Protein AF-A0A644Y0N4-F1 (afdb_monomer_lite)

Radius of gyration: 26.31 Å; chains: 1; bounding box: 49×54×79 Å

Foldseek 3Di:
DLVVLVVLVVLLVVLLVVVVVLQVQLQVLQQLADQPPNKTKGKDKDFDDDPLQVLSVVLSCVLNVDDPPPDDPVVVVVSVVVSCVSCVLVVDPDPVSVVSCCCHRVSVVGIDMWMWMDDVVDDIDIDPDLPDDDDQPSVLVCLLSVLSSVQCVQVVNDNDGRPAAEDEAEQQCVPYDLVSSQSSLSSSVSSNHDYHYHHDPVCVVSCLVRDQKDWDWDADPVDPPDIDIDIDGRD

Sequence (235 aa):
MQRSLRTLLVQIEEDRRSIRDGLLPVNRALSGVEFRDGSRLQIEDRPIATADLDDFRATITRYTAVGTDGIDEELTERMFVAMRRDLARLDEQSTTAEAWRRRVFDAREHVEFRAVEHRPGGEPIVHDGVSGKSGGEGQELIAFILGAALRYQLGDGTDQAPRFAPIVLDEGFVKADSEYTGRALHALQSLGFQLVIGAPRDKAAAFEDYVGSIVYVNRNPDRDGEVRLYEFAID

Structure (mmCIF, N/CA/C/O backbone):
data_AF-A0A644Y0N4-F1
#
_entry.id   AF-A0A644Y0N4-F1
#
loop_
_atom_site.group_PDB
_atom_site.id
_atom_site.type_symbol
_atom_site.label_atom_id
_atom_site.label_alt_id
_atom_site.label_comp_id
_atom_site.label_asym_id
_atom_site.label_entity_id
_atom_site.label_seq_id
_atom_site.pdbx_PDB_ins_code
_atom_site.Cartn_x
_atom_site.Cartn_y
_atom_site.Cartn_z
_atom_site.occupancy
_atom_site.B_iso_or_equiv
_atom_site.auth_seq_id
_atom_site.auth_comp_id
_atom_site.auth_asym_id
_atom_site.auth_atom_id
_atom_site.pdbx_PDB_model_num
ATOM 1 N N . MET A 1 1 ? 9.266 -5.156 -35.155 1.00 56.72 1 MET A N 1
ATOM 2 C CA . MET A 1 1 ? 10.313 -5.491 -34.166 1.00 56.72 1 MET A CA 1
ATOM 3 C C . MET A 1 1 ? 10.767 -4.278 -33.351 1.00 56.72 1 MET A C 1
ATOM 5 O O . MET A 1 1 ? 10.492 -4.268 -32.162 1.00 56.72 1 MET A O 1
ATOM 9 N N . GLN A 1 2 ? 11.335 -3.216 -33.945 1.00 64.31 2 GLN A N 1
ATOM 10 C CA . GLN A 1 2 ? 11.672 -1.978 -33.203 1.00 64.31 2 GLN A CA 1
ATOM 11 C C . GLN A 1 2 ? 10.466 -1.357 -32.474 1.00 64.31 2 GLN A C 1
ATOM 13 O O . GLN A 1 2 ? 10.587 -0.901 -31.341 1.00 64.31 2 GLN A O 1
ATOM 18 N N . ARG A 1 3 ? 9.278 -1.414 -33.094 1.00 68.75 3 ARG A N 1
ATOM 19 C CA . ARG A 1 3 ? 8.011 -1.013 -32.463 1.00 68.75 3 ARG A CA 1
ATOM 20 C C . ARG A 1 3 ? 7.709 -1.824 -31.197 1.00 68.75 3 ARG A C 1
ATOM 22 O O . ARG A 1 3 ? 7.369 -1.228 -30.191 1.00 68.75 3 ARG A O 1
ATOM 29 N N . SER A 1 4 ? 7.902 -3.143 -31.229 1.00 79.25 4 SER A N 1
ATOM 30 C CA . SER A 1 4 ? 7.650 -4.045 -30.096 1.00 79.25 4 SER A CA 1
ATOM 31 C C . SER A 1 4 ? 8.588 -3.772 -28.915 1.00 79.25 4 SER A C 1
ATOM 33 O O . SER A 1 4 ? 8.139 -3.751 -27.777 1.00 79.25 4 SER A O 1
ATOM 35 N N . LEU A 1 5 ? 9.871 -3.499 -29.181 1.00 80.62 5 LEU A N 1
ATOM 36 C CA . LEU A 1 5 ? 10.841 -3.163 -28.132 1.00 80.62 5 LEU A CA 1
ATOM 37 C C . LEU A 1 5 ? 10.554 -1.799 -27.489 1.00 80.62 5 LEU A C 1
ATOM 39 O O . LEU A 1 5 ? 10.639 -1.663 -26.272 1.00 80.62 5 LEU A O 1
ATOM 43 N N . ARG A 1 6 ? 10.157 -0.797 -28.287 1.00 83.38 6 ARG A N 1
ATOM 44 C CA . ARG A 1 6 ? 9.696 0.492 -27.745 1.00 83.38 6 ARG A CA 1
ATOM 45 C C . ARG A 1 6 ? 8.423 0.333 -26.917 1.00 83.38 6 ARG A C 1
ATOM 47 O O . ARG A 1 6 ? 8.346 0.904 -25.839 1.00 83.38 6 ARG A O 1
ATOM 54 N N . THR A 1 7 ? 7.459 -0.460 -27.388 1.00 88.12 7 THR A N 1
ATOM 55 C CA . THR A 1 7 ? 6.239 -0.769 -26.626 1.00 88.12 7 THR A CA 1
ATOM 56 C C . THR A 1 7 ? 6.566 -1.384 -25.270 1.00 88.12 7 THR A C 1
ATOM 58 O O . THR A 1 7 ? 5.932 -1.034 -24.288 1.00 88.12 7 THR A O 1
ATOM 61 N N . LEU A 1 8 ? 7.584 -2.238 -25.190 1.00 87.00 8 LEU A N 1
ATOM 62 C CA . LEU A 1 8 ? 7.983 -2.855 -23.931 1.00 87.00 8 LEU A CA 1
ATOM 63 C C . LEU A 1 8 ? 8.572 -1.843 -22.929 1.00 87.00 8 LEU A C 1
ATOM 65 O O . LEU A 1 8 ? 8.258 -1.921 -21.746 1.00 87.00 8 LEU A O 1
ATOM 69 N N . LEU A 1 9 ? 9.352 -0.851 -23.379 1.00 87.56 9 LEU A N 1
ATOM 70 C CA . LEU A 1 9 ? 9.786 0.247 -22.498 1.00 87.56 9 LEU A CA 1
ATOM 71 C C . LEU A 1 9 ? 8.611 1.102 -22.018 1.00 87.56 9 LEU A C 1
ATOM 73 O O . LEU A 1 9 ? 8.559 1.455 -20.843 1.00 87.56 9 LEU A O 1
ATOM 77 N N . VAL A 1 10 ? 7.672 1.402 -22.920 1.00 90.75 10 VAL A N 1
ATOM 78 C CA . VAL A 1 10 ? 6.445 2.131 -22.576 1.00 90.75 10 VAL A CA 1
ATOM 79 C C . VAL A 1 10 ? 5.644 1.356 -21.531 1.00 90.75 10 VAL A C 1
ATOM 81 O O . VAL A 1 10 ? 5.248 1.949 -20.536 1.00 90.75 10 VAL A O 1
ATOM 84 N N . GLN A 1 11 ? 5.491 0.039 -21.692 1.00 92.75 11 GLN A N 1
ATOM 85 C CA . GLN A 1 11 ? 4.774 -0.799 -20.731 1.00 92.75 11 GLN A CA 1
ATOM 86 C C . GLN A 1 11 ? 5.409 -0.743 -19.336 1.00 92.75 11 GLN A C 1
ATOM 88 O O . GLN A 1 11 ? 4.699 -0.540 -18.362 1.00 92.75 11 GLN A O 1
ATOM 93 N N . ILE A 1 12 ? 6.741 -0.838 -19.226 1.00 90.19 12 ILE A N 1
ATOM 94 C CA . ILE A 1 12 ? 7.436 -0.737 -17.928 1.00 90.19 12 ILE A CA 1
ATOM 95 C C . ILE A 1 12 ? 7.159 0.622 -17.257 1.00 90.19 12 ILE A C 1
ATOM 97 O O . ILE A 1 12 ? 6.980 0.712 -16.041 1.00 90.19 12 ILE A O 1
ATOM 101 N N . GLU A 1 13 ? 7.124 1.705 -18.037 1.00 89.38 13 GLU A N 1
ATOM 102 C CA . GLU A 1 13 ? 6.799 3.036 -17.518 1.00 89.38 13 GLU A CA 1
ATOM 103 C C . GLU A 1 13 ? 5.326 3.177 -17.119 1.00 89.38 13 GLU A C 1
ATOM 105 O O . GLU A 1 13 ? 5.034 3.821 -16.106 1.00 89.38 13 GLU A O 1
ATOM 110 N N . GLU A 1 14 ? 4.415 2.585 -17.891 1.00 93.62 14 GLU A N 1
ATOM 111 C CA . GLU A 1 14 ? 2.980 2.541 -17.605 1.00 93.62 14 GLU A CA 1
ATOM 112 C C . GLU A 1 14 ? 2.680 1.721 -16.351 1.00 93.62 14 GLU A C 1
ATOM 114 O O . GLU A 1 14 ? 1.941 2.199 -15.494 1.00 93.62 14 GLU A O 1
ATOM 119 N N . ASP A 1 15 ? 3.315 0.563 -16.172 1.00 92.81 15 ASP A N 1
ATOM 120 C CA . ASP A 1 15 ? 3.167 -0.273 -14.978 1.00 92.81 15 ASP A CA 1
ATOM 121 C C . ASP A 1 15 ? 3.611 0.494 -13.724 1.00 92.81 15 ASP A C 1
ATOM 123 O O . ASP A 1 15 ? 2.909 0.527 -12.709 1.00 92.81 15 ASP A O 1
ATOM 127 N N . ARG A 1 16 ? 4.739 1.213 -13.808 1.00 90.19 16 ARG A N 1
ATOM 128 C CA . ARG A 1 16 ? 5.199 2.091 -12.721 1.00 90.19 16 ARG A CA 1
ATOM 129 C C . ARG A 1 16 ? 4.219 3.234 -12.454 1.00 90.19 16 ARG A C 1
ATOM 131 O O . ARG A 1 16 ? 3.978 3.577 -11.297 1.00 90.19 16 ARG A O 1
ATOM 138 N N . ARG A 1 17 ? 3.654 3.841 -13.502 1.00 91.69 17 ARG A N 1
ATOM 139 C CA . ARG A 1 17 ? 2.630 4.886 -13.354 1.00 91.69 17 ARG A CA 1
ATOM 140 C C . ARG A 1 17 ? 1.374 4.325 -12.689 1.00 91.69 17 ARG A C 1
ATOM 142 O O . ARG A 1 17 ? 0.865 4.960 -11.777 1.00 91.69 17 ARG A O 1
ATOM 149 N N . SER A 1 18 ? 0.938 3.125 -13.063 1.00 90.69 18 SER A N 1
ATOM 150 C CA . SER A 1 18 ? -0.229 2.470 -12.471 1.00 90.69 18 SER A CA 1
ATOM 151 C C . SER A 1 18 ? -0.068 2.254 -10.966 1.00 90.69 18 SER A C 1
ATOM 153 O O . SER A 1 18 ? -1.042 2.401 -10.229 1.00 90.69 18 SER A O 1
ATOM 155 N N . ILE A 1 19 ? 1.141 1.933 -10.492 1.00 88.94 19 ILE A N 1
ATOM 156 C CA . ILE A 1 19 ? 1.423 1.839 -9.053 1.00 88.94 19 ILE A CA 1
ATOM 157 C C . ILE A 1 19 ? 1.202 3.194 -8.370 1.00 88.94 19 ILE A C 1
ATOM 159 O O . ILE A 1 19 ? 0.522 3.265 -7.346 1.00 88.94 19 ILE A O 1
ATOM 163 N N . ARG A 1 20 ? 1.741 4.276 -8.945 1.00 89.00 20 ARG A N 1
ATOM 164 C CA . ARG A 1 20 ? 1.566 5.636 -8.414 1.00 89.00 20 ARG A CA 1
ATOM 165 C C . ARG A 1 20 ? 0.103 6.068 -8.422 1.00 89.00 20 ARG A C 1
ATOM 167 O O . ARG A 1 20 ? -0.381 6.599 -7.427 1.00 89.00 20 ARG A O 1
ATOM 174 N N . ASP A 1 21 ? -0.605 5.821 -9.516 1.00 89.00 21 ASP A N 1
ATOM 175 C CA . ASP A 1 21 ? -2.020 6.168 -9.646 1.00 89.00 21 ASP A CA 1
ATOM 176 C C . ASP A 1 21 ? -2.866 5.406 -8.613 1.00 89.00 21 ASP A C 1
ATOM 178 O O . ASP A 1 21 ? -3.802 5.966 -8.041 1.00 89.00 21 ASP A O 1
ATOM 182 N N . GLY A 1 22 ? -2.473 4.169 -8.283 1.00 84.12 22 GLY A N 1
ATOM 183 C CA . GLY A 1 22 ? -3.059 3.378 -7.200 1.00 84.12 22 GLY A CA 1
ATOM 184 C C . GLY A 1 22 ? -2.852 3.962 -5.796 1.00 84.12 22 GLY A C 1
ATOM 185 O O . GLY A 1 22 ? -3.674 3.709 -4.916 1.00 84.12 22 GLY A O 1
ATOM 186 N N . LEU A 1 23 ? -1.823 4.788 -5.566 1.00 87.19 23 LEU A N 1
ATOM 187 C CA . LEU A 1 23 ? -1.627 5.470 -4.277 1.00 87.19 23 LEU A CA 1
ATOM 188 C C . LEU A 1 23 ? -2.566 6.662 -4.077 1.00 87.19 23 LEU A C 1
ATOM 190 O O . LEU A 1 23 ? -2.868 7.009 -2.937 1.00 87.19 23 LEU A O 1
ATOM 194 N N . LEU A 1 24 ? -3.041 7.302 -5.149 1.00 87.50 24 LEU A N 1
ATOM 195 C CA . LEU A 1 24 ? -3.936 8.462 -5.056 1.00 87.50 24 LEU A CA 1
ATOM 196 C C . LEU A 1 24 ? -5.192 8.197 -4.199 1.00 87.50 24 LEU A C 1
ATOM 198 O O . LEU A 1 24 ? -5.475 8.989 -3.300 1.00 87.50 24 LEU A O 1
ATOM 202 N N . PRO A 1 25 ? -5.969 7.120 -4.418 1.00 83.12 25 PRO A N 1
ATOM 203 C CA . PRO A 1 25 ? -7.107 6.787 -3.559 1.00 83.12 25 PRO A CA 1
ATOM 204 C C . PRO A 1 25 ? -6.704 6.399 -2.130 1.00 83.12 25 PRO A C 1
ATOM 206 O O . PRO A 1 25 ? -7.401 6.772 -1.189 1.00 83.12 25 PRO A O 1
ATOM 209 N N . VAL A 1 26 ? -5.567 5.722 -1.945 1.00 85.00 26 VAL A N 1
ATOM 210 C CA . VAL A 1 26 ? -5.050 5.388 -0.605 1.00 85.00 26 VAL A CA 1
ATOM 211 C C . VAL A 1 26 ? -4.749 6.667 0.182 1.00 85.00 26 VAL A C 1
ATOM 213 O O . VAL A 1 26 ? -5.221 6.831 1.304 1.00 85.00 26 VAL A O 1
ATOM 216 N N . ASN A 1 27 ? -4.049 7.623 -0.428 1.00 89.19 27 ASN A N 1
ATOM 217 C CA . ASN A 1 27 ? -3.736 8.913 0.188 1.00 89.19 27 ASN A CA 1
ATOM 218 C C . ASN A 1 27 ? -4.976 9.774 0.430 1.00 89.19 27 ASN A C 1
ATOM 220 O O . ASN A 1 27 ? -5.053 10.460 1.448 1.00 89.19 27 ASN A O 1
ATOM 224 N N . ARG A 1 28 ? -5.978 9.713 -0.456 1.00 86.81 28 ARG A N 1
ATOM 225 C CA . ARG A 1 28 ? -7.278 10.352 -0.206 1.00 86.81 28 ARG A CA 1
ATOM 226 C C . ARG A 1 28 ? -7.942 9.787 1.044 1.00 86.81 28 ARG A C 1
ATOM 228 O O . ARG A 1 28 ? -8.364 10.566 1.894 1.00 86.81 28 ARG A O 1
ATOM 235 N N . ALA A 1 29 ? -7.974 8.463 1.194 1.00 82.88 29 ALA A N 1
ATOM 236 C CA . ALA A 1 29 ? -8.502 7.823 2.394 1.00 82.88 29 ALA A CA 1
ATOM 237 C C . ALA A 1 29 ? -7.728 8.246 3.656 1.00 82.88 29 ALA A C 1
ATOM 239 O O . ALA A 1 29 ? -8.346 8.655 4.635 1.00 82.88 29 ALA A O 1
ATOM 240 N N . LEU A 1 30 ? -6.391 8.228 3.611 1.00 86.25 30 LEU A N 1
ATOM 241 C CA . LEU A 1 30 ? -5.543 8.630 4.740 1.00 86.25 30 LEU A CA 1
ATOM 242 C C . LEU A 1 30 ? -5.711 10.108 5.124 1.00 86.25 30 LEU A C 1
ATOM 244 O O . LEU A 1 30 ? -5.676 10.435 6.305 1.00 86.25 30 LEU A O 1
ATOM 248 N N . SER A 1 31 ? -5.952 11.001 4.160 1.00 87.56 31 SER A N 1
ATOM 249 C CA . SER A 1 31 ? -6.150 12.434 4.435 1.00 87.56 31 SER A CA 1
ATOM 250 C C . SER A 1 31 ? -7.373 12.722 5.319 1.00 87.56 31 SER A C 1
ATOM 252 O O . SER A 1 31 ? -7.386 13.696 6.077 1.00 87.56 31 SER A O 1
ATOM 254 N N . GLY A 1 32 ? -8.383 11.848 5.257 1.00 83.38 32 GLY A N 1
ATOM 255 C CA . GLY A 1 32 ? -9.604 11.946 6.054 1.00 83.38 32 GLY A CA 1
ATOM 256 C C . GLY A 1 32 ? -9.455 11.441 7.489 1.00 83.38 32 GLY A C 1
ATOM 257 O O . GLY A 1 32 ? -10.336 11.698 8.304 1.00 83.38 32 GLY A O 1
ATOM 258 N N . VAL A 1 33 ? -8.355 10.755 7.813 1.00 83.56 33 VAL A N 1
ATOM 259 C CA . VAL A 1 33 ? -8.169 10.082 9.102 1.00 83.56 33 VAL A CA 1
ATOM 260 C C . VAL A 1 33 ? -7.007 10.706 9.854 1.00 83.56 33 VAL A C 1
ATOM 262 O O . VAL A 1 33 ? -5.909 10.868 9.328 1.00 83.56 33 VAL A O 1
ATOM 265 N N . GLU A 1 34 ? -7.245 11.051 11.111 1.00 86.44 34 GLU A N 1
ATOM 266 C CA . GLU A 1 34 ? -6.186 11.509 11.996 1.00 86.44 34 GLU A CA 1
ATOM 267 C C . GLU A 1 34 ? -5.248 10.378 12.385 1.00 86.44 34 GLU A C 1
ATOM 269 O O . GLU A 1 34 ? -5.711 9.324 12.811 1.00 86.44 34 GLU A O 1
ATOM 274 N N . PHE A 1 35 ? -3.940 10.612 12.242 1.00 82.50 35 PHE A N 1
ATOM 275 C CA . PHE A 1 35 ? -2.927 9.659 12.680 1.00 82.50 35 PHE A CA 1
ATOM 276 C C . PHE A 1 35 ? -2.609 9.847 14.165 1.00 82.50 35 PHE A C 1
ATOM 278 O O . PHE A 1 35 ? -2.949 8.985 14.968 1.00 82.50 35 PHE A O 1
ATOM 285 N N . ARG A 1 36 ? -2.010 10.984 14.547 1.00 81.19 36 ARG A N 1
ATOM 286 C CA . ARG A 1 36 ? -1.693 11.341 15.948 1.00 81.19 36 ARG A CA 1
ATOM 287 C C . ARG A 1 36 ? -1.656 12.852 16.148 1.00 81.19 36 ARG A C 1
ATOM 289 O O . ARG A 1 36 ? -1.081 13.527 15.301 1.00 81.19 36 ARG A O 1
ATOM 296 N N . ASP A 1 37 ? -2.183 13.378 17.249 1.00 83.56 37 ASP A N 1
ATOM 297 C CA . ASP A 1 37 ? -2.060 14.799 17.629 1.00 83.56 37 ASP A CA 1
ATOM 298 C C . ASP A 1 37 ? -2.381 15.783 16.478 1.00 83.56 37 ASP A C 1
ATOM 300 O O . ASP A 1 37 ? -1.629 16.717 16.188 1.00 83.56 37 ASP A O 1
ATOM 304 N N . GLY A 1 38 ? -3.470 15.536 15.744 1.00 85.31 38 GLY A N 1
ATOM 305 C CA . GLY A 1 38 ? -3.875 16.334 14.581 1.00 85.31 38 GLY A CA 1
ATOM 306 C C . GLY A 1 38 ? -3.076 16.082 13.296 1.00 85.31 38 GLY A C 1
ATOM 307 O O . GLY A 1 38 ? -3.342 16.722 12.277 1.00 85.31 38 GLY A O 1
ATOM 308 N N . SER A 1 39 ? -2.109 15.163 13.301 1.00 89.81 39 SER A N 1
ATOM 309 C CA . SER A 1 39 ? -1.309 14.815 12.123 1.00 89.81 39 SER A CA 1
ATOM 310 C C . SER A 1 39 ? -2.074 13.965 11.107 1.00 89.81 39 SER A C 1
ATOM 312 O O . SER A 1 39 ? -3.122 13.370 11.395 1.00 89.81 39 SER A O 1
ATOM 314 N N . ARG A 1 40 ? -1.546 13.923 9.881 1.00 90.06 40 ARG A N 1
ATOM 315 C CA . ARG A 1 40 ? -2.050 13.108 8.768 1.00 90.06 40 ARG A CA 1
ATOM 316 C C . ARG A 1 40 ? -0.913 12.330 8.127 1.00 90.06 40 ARG A C 1
ATOM 318 O O . ARG A 1 40 ? 0.201 12.837 8.022 1.00 90.06 40 ARG A O 1
ATOM 325 N N . LEU A 1 41 ? -1.209 11.117 7.675 1.00 90.19 41 LEU A N 1
ATOM 326 C CA . LEU A 1 41 ? -0.261 10.294 6.933 1.00 90.19 41 LEU A CA 1
ATOM 327 C C . LEU A 1 41 ? -0.461 10.440 5.429 1.00 90.19 41 LEU A C 1
ATOM 329 O O . LEU A 1 41 ? -1.585 10.485 4.934 1.00 90.19 41 LEU A O 1
ATOM 333 N N . GLN A 1 42 ? 0.651 10.431 4.709 1.00 91.19 42 GLN A N 1
ATOM 334 C CA . GLN A 1 42 ? 0.702 10.333 3.262 1.00 91.19 42 GLN A CA 1
ATOM 335 C C . GLN A 1 42 ? 1.734 9.277 2.869 1.00 91.19 42 GLN A C 1
ATOM 337 O O . GLN A 1 42 ? 2.834 9.233 3.411 1.00 91.19 42 GLN A O 1
ATOM 342 N N . ILE A 1 43 ? 1.390 8.424 1.912 1.00 90.00 43 ILE A N 1
ATOM 343 C CA . ILE A 1 43 ? 2.311 7.475 1.296 1.00 90.00 43 ILE A CA 1
ATOM 344 C C . ILE A 1 43 ? 2.881 8.103 0.039 1.00 90.00 43 ILE A C 1
ATOM 346 O O . ILE A 1 43 ? 2.150 8.490 -0.873 1.00 90.00 43 ILE A O 1
ATOM 350 N N . GLU A 1 44 ? 4.198 8.199 -0.012 1.00 90.25 44 GLU A N 1
ATOM 351 C CA . GLU A 1 44 ? 4.910 8.712 -1.171 1.00 90.25 44 GLU A CA 1
ATOM 352 C C . GLU A 1 44 ? 5.667 7.584 -1.867 1.00 90.25 44 GLU A C 1
ATOM 354 O O . GLU A 1 44 ? 6.325 6.775 -1.206 1.00 90.25 44 GLU A O 1
ATOM 359 N N . ASP A 1 45 ? 5.601 7.554 -3.200 1.00 89.56 45 ASP A N 1
ATOM 360 C CA . ASP A 1 45 ? 6.478 6.725 -4.019 1.00 89.56 45 ASP A CA 1
ATOM 361 C C . ASP A 1 45 ? 7.798 7.445 -4.303 1.00 89.56 45 ASP A C 1
ATOM 363 O O . ASP A 1 45 ? 7.843 8.637 -4.622 1.00 89.56 45 ASP A O 1
ATOM 367 N N . ARG A 1 46 ? 8.896 6.697 -4.236 1.00 89.31 46 ARG A N 1
ATOM 368 C CA . ARG A 1 46 ? 10.210 7.129 -4.698 1.00 89.31 46 ARG A CA 1
ATOM 369 C C . ARG A 1 46 ? 10.719 6.169 -5.761 1.00 89.31 46 ARG A C 1
ATOM 371 O O . ARG A 1 46 ? 10.790 4.971 -5.502 1.00 89.31 46 ARG A O 1
ATOM 378 N N . PRO A 1 47 ? 11.095 6.657 -6.954 1.00 88.12 47 PRO A N 1
ATOM 379 C CA . PRO A 1 47 ? 11.700 5.795 -7.953 1.00 88.12 47 PRO A CA 1
ATOM 380 C C . PRO A 1 47 ? 13.070 5.319 -7.463 1.00 88.12 47 PRO A C 1
ATOM 382 O O . PRO A 1 47 ? 13.907 6.129 -7.065 1.00 88.12 47 PRO A O 1
ATOM 385 N N . ILE A 1 48 ? 13.302 4.013 -7.543 1.00 88.44 48 ILE A N 1
ATOM 386 C CA . ILE A 1 48 ? 14.605 3.400 -7.292 1.00 88.44 48 ILE A CA 1
ATOM 387 C C . ILE A 1 48 ? 15.290 3.189 -8.641 1.00 88.44 48 ILE A C 1
ATOM 389 O O . ILE A 1 48 ? 14.700 2.637 -9.571 1.00 88.44 48 ILE A O 1
ATOM 393 N N . ALA A 1 49 ? 16.543 3.628 -8.751 1.00 80.44 49 ALA A N 1
ATOM 394 C CA . ALA A 1 49 ? 17.381 3.286 -9.892 1.00 80.44 49 ALA A CA 1
ATOM 395 C C . ALA A 1 49 ? 17.906 1.857 -9.719 1.00 80.44 49 ALA A C 1
ATOM 397 O O . ALA A 1 49 ? 18.533 1.540 -8.706 1.00 80.44 49 ALA A O 1
ATOM 398 N N . THR A 1 50 ? 17.667 0.996 -10.706 1.00 85.50 50 THR A N 1
ATOM 399 C CA . THR A 1 50 ? 18.232 -0.353 -10.733 1.00 85.50 50 THR A CA 1
ATOM 400 C C . THR A 1 50 ? 19.170 -0.463 -11.928 1.00 85.50 50 THR A C 1
ATOM 402 O O . THR A 1 50 ? 18.777 -0.205 -13.065 1.00 85.50 50 THR A O 1
ATOM 405 N N . ALA A 1 51 ? 20.422 -0.858 -11.676 1.00 91.81 51 ALA A N 1
ATOM 406 C CA . ALA A 1 51 ? 21.431 -0.989 -12.731 1.00 91.81 51 ALA A CA 1
ATOM 407 C C . ALA A 1 51 ? 20.951 -1.920 -13.860 1.00 91.81 51 ALA A C 1
ATOM 409 O O . ALA A 1 51 ? 21.095 -1.602 -15.034 1.00 91.81 51 ALA A O 1
ATOM 410 N N . ASP A 1 52 ? 20.277 -3.017 -13.496 1.00 93.31 52 ASP A N 1
ATOM 411 C CA . ASP A 1 52 ? 19.697 -3.967 -14.448 1.00 93.31 52 ASP A CA 1
ATOM 412 C C . ASP A 1 52 ? 18.660 -3.316 -15.392 1.00 93.31 52 ASP A C 1
ATOM 414 O O . ASP A 1 52 ? 18.630 -3.642 -16.581 1.00 93.31 52 ASP A O 1
ATOM 418 N N . LEU A 1 53 ? 17.812 -2.403 -14.894 1.00 91.81 53 LEU A N 1
ATOM 419 C CA . LEU A 1 53 ? 16.820 -1.695 -15.714 1.00 91.81 53 LEU A CA 1
ATOM 420 C C . LEU A 1 53 ? 17.475 -0.633 -16.595 1.00 91.81 53 LEU A C 1
ATOM 422 O O . LEU A 1 53 ? 17.098 -0.492 -17.760 1.00 91.81 53 LEU A O 1
ATOM 426 N N . ASP A 1 54 ? 18.435 0.112 -16.054 1.00 92.75 54 ASP A N 1
ATOM 427 C CA . ASP A 1 54 ? 19.141 1.157 -16.796 1.00 92.75 54 ASP A CA 1
ATOM 428 C C . ASP A 1 54 ? 19.966 0.554 -17.945 1.00 92.75 54 ASP A C 1
ATOM 430 O O . ASP A 1 54 ? 19.882 1.028 -19.083 1.00 92.75 54 ASP A O 1
ATOM 434 N N . ASP A 1 55 ? 20.653 -0.565 -17.698 1.00 93.06 55 ASP A N 1
ATOM 435 C CA . ASP A 1 55 ? 21.379 -1.330 -18.717 1.00 93.06 55 ASP A CA 1
ATOM 436 C C . ASP A 1 55 ? 20.436 -1.877 -19.796 1.00 93.06 55 ASP A C 1
ATOM 438 O O . ASP A 1 55 ? 20.719 -1.811 -21.002 1.00 93.06 55 ASP A O 1
ATOM 442 N N . PHE A 1 56 ? 19.275 -2.391 -19.384 1.00 92.50 56 PHE A N 1
ATOM 443 C CA . PHE A 1 56 ? 18.264 -2.873 -20.316 1.00 92.50 56 PHE A CA 1
ATOM 444 C C . PHE A 1 56 ? 17.700 -1.732 -21.178 1.00 92.50 56 PHE A C 1
ATOM 446 O O . PHE A 1 56 ? 17.643 -1.852 -22.405 1.00 92.50 56 PHE A O 1
ATOM 453 N N . ARG A 1 57 ? 17.364 -0.583 -20.580 1.00 91.25 57 ARG A N 1
ATOM 454 C CA . ARG A 1 57 ? 16.913 0.625 -21.296 1.00 91.25 57 ARG A CA 1
ATOM 455 C C . ARG A 1 57 ? 17.947 1.118 -22.297 1.00 91.25 57 ARG A C 1
ATOM 457 O O . ARG A 1 57 ? 17.587 1.428 -23.436 1.00 91.25 57 ARG A O 1
ATOM 464 N N . ALA A 1 58 ? 19.219 1.161 -21.906 1.00 91.69 58 ALA A N 1
ATOM 465 C CA . ALA A 1 58 ? 20.313 1.540 -22.792 1.00 91.69 58 ALA A CA 1
ATOM 466 C C . ALA A 1 58 ? 20.426 0.572 -23.983 1.00 91.69 58 ALA A C 1
ATOM 468 O O . ALA A 1 58 ? 20.564 1.007 -25.130 1.00 91.69 58 ALA A O 1
ATOM 469 N N . THR A 1 59 ? 20.287 -0.732 -23.727 1.00 90.81 59 THR A N 1
ATOM 470 C CA . THR A 1 59 ? 20.295 -1.779 -24.759 1.00 90.81 59 THR A CA 1
ATOM 471 C C . THR A 1 59 ? 19.142 -1.599 -25.747 1.00 90.81 59 THR A C 1
ATOM 473 O O . THR A 1 59 ? 19.370 -1.547 -26.955 1.00 90.81 59 THR A O 1
ATOM 476 N N . ILE A 1 60 ? 17.907 -1.421 -25.271 1.00 89.69 60 ILE A N 1
ATOM 477 C CA . ILE A 1 60 ? 16.747 -1.211 -26.152 1.00 89.69 60 ILE A CA 1
ATOM 478 C C . ILE A 1 60 ? 16.853 0.107 -26.931 1.00 89.69 60 ILE A C 1
ATOM 480 O O . ILE A 1 60 ? 16.553 0.151 -28.128 1.00 89.69 60 ILE A O 1
ATOM 484 N N . THR A 1 61 ? 17.315 1.181 -26.291 1.00 88.50 61 THR A N 1
ATOM 485 C CA . THR A 1 61 ? 17.482 2.492 -26.939 1.00 88.50 61 THR A CA 1
ATOM 486 C C . THR A 1 61 ? 18.491 2.412 -28.083 1.00 88.50 61 THR A C 1
ATOM 488 O O . THR A 1 61 ? 18.217 2.915 -29.171 1.00 88.50 61 THR A O 1
ATOM 491 N N . ARG A 1 62 ? 19.605 1.687 -27.902 1.00 87.81 62 ARG A N 1
ATOM 492 C CA . ARG A 1 62 ? 20.622 1.460 -28.945 1.00 87.81 62 ARG A CA 1
ATOM 493 C C . ARG A 1 62 ? 20.028 0.882 -30.232 1.00 87.81 62 ARG A C 1
ATOM 495 O O . ARG A 1 62 ? 20.325 1.372 -31.317 1.00 87.81 62 ARG A O 1
ATOM 502 N N . TYR A 1 63 ? 19.168 -0.129 -30.116 1.00 84.38 63 TYR A N 1
ATOM 503 C CA . TYR A 1 63 ? 18.587 -0.824 -31.274 1.00 84.38 63 TYR A CA 1
ATOM 504 C C . TYR A 1 63 ? 17.328 -0.159 -31.836 1.00 84.38 63 TYR A C 1
ATOM 506 O O . TYR A 1 63 ? 16.893 -0.477 -32.946 1.00 84.38 63 TYR A O 1
ATOM 514 N N . THR A 1 64 ? 16.739 0.777 -31.093 1.00 80.88 64 THR A N 1
ATOM 515 C CA . THR A 1 64 ? 15.552 1.521 -31.525 1.00 80.88 64 THR A CA 1
ATOM 516 C C . THR A 1 64 ? 15.872 2.937 -32.004 1.00 80.88 64 THR A C 1
ATOM 518 O O . THR A 1 64 ? 15.032 3.522 -32.678 1.00 80.88 64 THR A O 1
ATOM 5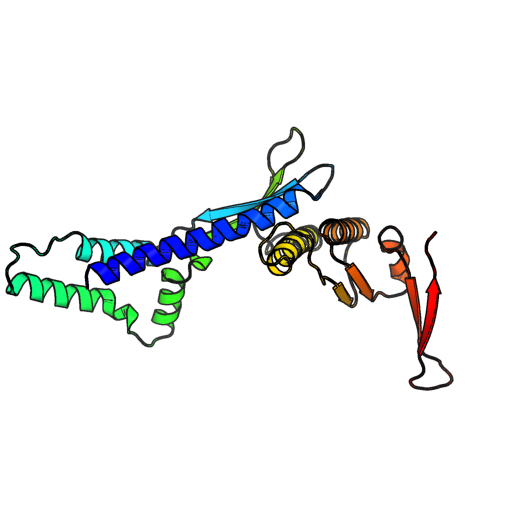21 N N . ALA A 1 65 ? 17.050 3.495 -31.711 1.00 75.69 65 ALA A N 1
ATOM 522 C CA . ALA A 1 65 ? 17.473 4.821 -32.177 1.00 75.69 65 ALA A CA 1
ATOM 523 C C . ALA A 1 65 ? 17.863 4.852 -33.666 1.00 75.69 65 ALA A C 1
ATOM 525 O O . ALA A 1 65 ? 17.782 5.897 -34.306 1.00 75.69 65 ALA A O 1
ATOM 526 N N . VAL A 1 66 ? 18.265 3.711 -34.227 1.00 67.81 66 VAL A N 1
ATOM 527 C CA . VAL A 1 66 ? 18.672 3.602 -35.630 1.00 67.81 66 VAL A CA 1
ATOM 528 C C . VAL A 1 66 ? 17.427 3.464 -36.512 1.00 67.81 66 VAL A C 1
ATOM 530 O O . VAL A 1 66 ? 16.735 2.445 -36.463 1.00 67.81 66 VAL A O 1
ATOM 533 N N . GLY A 1 67 ? 17.116 4.500 -37.296 1.00 61.91 67 GLY A N 1
ATOM 534 C CA . GLY A 1 67 ? 16.099 4.427 -38.348 1.00 61.91 67 GLY A CA 1
ATOM 535 C C . GLY A 1 67 ? 16.550 3.456 -39.436 1.00 61.91 67 GLY A C 1
ATOM 536 O O . GLY A 1 67 ? 17.698 3.508 -39.850 1.00 61.91 67 GLY A O 1
ATOM 537 N N . THR A 1 68 ? 15.676 2.553 -39.871 1.00 61.78 68 THR A N 1
ATOM 538 C CA . THR A 1 68 ? 16.003 1.505 -40.858 1.00 61.78 68 THR A CA 1
ATOM 539 C C . THR A 1 68 ? 15.909 1.979 -42.313 1.00 61.78 68 THR A C 1
ATOM 541 O O . THR A 1 68 ? 16.151 1.197 -43.229 1.00 61.78 68 THR A O 1
ATOM 544 N N . ASP A 1 69 ? 15.607 3.259 -42.541 1.00 60.28 69 ASP A N 1
ATOM 545 C CA . ASP A 1 69 ? 15.499 3.831 -43.882 1.00 60.28 69 ASP A CA 1
ATOM 546 C C . ASP A 1 69 ? 16.883 3.977 -44.530 1.00 60.28 69 ASP A C 1
ATOM 548 O O . ASP A 1 69 ? 17.723 4.757 -44.083 1.00 60.28 69 ASP A O 1
ATOM 552 N N . GLY A 1 70 ? 17.111 3.223 -45.610 1.00 63.53 70 GLY A N 1
ATOM 553 C CA . GLY A 1 70 ? 18.321 3.313 -46.434 1.00 63.53 70 GLY A CA 1
ATOM 554 C C . GLY A 1 70 ? 19.551 2.580 -45.887 1.00 63.53 70 GLY A C 1
ATOM 555 O O . GLY A 1 70 ? 20.658 2.847 -46.354 1.00 63.53 70 GLY A O 1
ATOM 556 N N . ILE A 1 71 ? 19.383 1.677 -44.915 1.00 69.69 71 ILE A N 1
ATOM 557 C CA . ILE A 1 71 ? 20.480 0.860 -44.378 1.00 69.69 71 ILE A CA 1
ATOM 558 C C . ILE A 1 71 ? 20.721 -0.377 -45.256 1.00 69.69 71 ILE A C 1
ATOM 560 O O . ILE A 1 71 ? 19.778 -1.047 -45.668 1.00 69.69 71 ILE A O 1
ATOM 564 N N . ASP A 1 72 ? 21.997 -0.682 -45.502 1.00 79.31 72 ASP A N 1
ATOM 565 C CA . ASP A 1 72 ? 22.454 -1.886 -46.202 1.00 79.31 72 ASP A CA 1
ATOM 566 C C . ASP A 1 72 ? 21.982 -3.180 -45.502 1.00 79.31 72 ASP A C 1
ATOM 568 O O . ASP A 1 72 ? 21.906 -3.264 -44.269 1.00 79.31 72 ASP A O 1
ATOM 572 N N . GLU A 1 73 ? 21.675 -4.209 -46.285 1.00 79.88 73 GLU A N 1
ATOM 573 C CA . GLU A 1 73 ? 21.174 -5.499 -45.805 1.00 79.88 73 GLU A CA 1
ATOM 574 C C . GLU A 1 73 ? 22.196 -6.175 -44.876 1.00 79.88 73 GLU A C 1
ATOM 576 O O . GLU A 1 73 ? 21.838 -6.667 -43.802 1.00 79.88 73 GLU A O 1
ATOM 581 N N . GLU A 1 74 ? 23.489 -6.071 -45.202 1.00 82.81 74 GLU A N 1
ATOM 582 C CA . GLU A 1 74 ? 24.576 -6.619 -44.383 1.00 82.81 74 GLU A CA 1
ATOM 583 C C . GLU A 1 74 ? 24.692 -5.913 -43.019 1.00 82.81 74 GLU A C 1
ATOM 585 O O . GLU A 1 74 ? 24.930 -6.547 -41.984 1.00 82.81 74 GLU A O 1
ATOM 590 N N . LEU A 1 75 ? 24.488 -4.591 -42.978 1.00 80.44 75 LEU A N 1
ATOM 591 C CA . LEU A 1 75 ? 24.494 -3.845 -41.718 1.00 80.44 75 LEU A CA 1
ATOM 592 C C . LEU A 1 75 ? 23.274 -4.208 -40.863 1.00 80.44 75 LEU A C 1
ATOM 594 O O . LEU A 1 75 ? 23.400 -4.377 -39.648 1.00 80.44 75 LEU A O 1
ATOM 598 N N . THR A 1 76 ? 22.116 -4.389 -41.498 1.00 80.94 76 THR A N 1
ATOM 599 C CA . THR A 1 76 ? 20.873 -4.802 -40.836 1.00 80.94 76 THR A CA 1
ATOM 600 C C . THR A 1 76 ? 21.018 -6.177 -40.181 1.00 80.94 76 THR A C 1
ATOM 602 O O . THR A 1 76 ? 20.649 -6.351 -39.016 1.00 80.94 76 THR A O 1
ATOM 605 N N . GLU A 1 77 ? 21.616 -7.143 -40.882 1.00 83.69 77 GLU A N 1
ATOM 606 C CA . GLU A 1 77 ? 21.868 -8.481 -40.339 1.00 83.69 77 GLU A CA 1
ATOM 607 C C . GLU A 1 77 ? 22.843 -8.449 -39.153 1.00 83.69 77 GLU A C 1
ATOM 609 O O . GLU A 1 77 ? 22.562 -9.027 -38.097 1.00 83.69 77 GLU A O 1
ATOM 614 N N . ARG A 1 78 ? 23.954 -7.705 -39.264 1.00 85.56 78 ARG A N 1
ATOM 615 C CA . ARG A 1 78 ? 24.917 -7.537 -38.159 1.00 85.56 78 ARG A CA 1
ATOM 616 C C . ARG A 1 78 ? 24.259 -6.936 -36.917 1.00 85.56 78 ARG A C 1
ATOM 618 O O . ARG A 1 78 ? 24.490 -7.415 -35.805 1.00 85.56 78 ARG A O 1
ATOM 625 N N . MET A 1 79 ? 23.414 -5.920 -37.097 1.00 82.38 79 MET A N 1
ATOM 626 C CA . MET A 1 79 ? 22.659 -5.309 -36.002 1.00 82.38 79 MET A CA 1
ATOM 627 C C . MET A 1 79 ? 21.664 -6.287 -35.371 1.00 82.38 79 MET A C 1
ATOM 629 O O . MET A 1 79 ? 21.545 -6.326 -34.147 1.00 82.38 79 MET A O 1
ATOM 633 N N . PHE A 1 80 ? 20.981 -7.103 -36.176 1.00 83.81 80 PHE A N 1
ATOM 634 C CA . PHE A 1 80 ? 20.050 -8.112 -35.675 1.00 83.81 80 PHE A CA 1
ATOM 635 C C . PHE A 1 80 ? 20.753 -9.189 -34.837 1.00 83.81 80 PHE A C 1
ATOM 637 O O . PHE A 1 80 ? 20.284 -9.531 -33.750 1.00 83.81 80 PHE A O 1
ATOM 644 N N . VAL A 1 81 ? 21.901 -9.694 -35.299 1.00 88.69 81 VAL A N 1
ATOM 645 C CA . VAL A 1 81 ? 22.694 -10.689 -34.558 1.00 88.69 81 VAL A CA 1
ATOM 646 C C . VAL A 1 81 ? 23.210 -10.113 -33.237 1.00 88.69 81 VAL A C 1
ATOM 648 O O . VAL A 1 81 ? 23.116 -10.783 -32.205 1.00 88.69 81 VAL A O 1
ATOM 651 N N . ALA A 1 82 ? 23.707 -8.871 -33.247 1.00 87.75 82 ALA A N 1
ATOM 652 C CA . ALA A 1 82 ? 24.142 -8.176 -32.037 1.00 87.75 82 ALA A CA 1
ATOM 653 C C . ALA A 1 82 ? 22.983 -7.992 -31.043 1.00 87.75 82 ALA A C 1
ATOM 655 O O . ALA A 1 82 ? 23.109 -8.344 -29.872 1.00 87.75 82 ALA A O 1
ATOM 656 N N . MET A 1 83 ? 21.818 -7.558 -31.527 1.00 87.88 83 MET A N 1
ATOM 657 C CA . MET A 1 83 ? 20.616 -7.405 -30.709 1.00 87.88 83 MET A CA 1
ATOM 658 C C . MET A 1 83 ? 20.173 -8.728 -30.081 1.00 87.88 83 MET A C 1
ATOM 660 O O . MET A 1 83 ? 19.907 -8.774 -28.883 1.00 87.88 83 MET A O 1
ATOM 664 N N . ARG A 1 84 ? 20.115 -9.817 -30.858 1.00 88.12 84 ARG A N 1
ATOM 665 C CA . ARG A 1 84 ? 19.731 -11.138 -30.337 1.00 88.12 84 ARG A CA 1
ATOM 666 C C . ARG A 1 84 ? 20.688 -11.609 -29.246 1.00 88.12 84 ARG A C 1
ATOM 668 O O . ARG A 1 84 ? 20.254 -12.216 -28.275 1.00 88.12 84 ARG A O 1
ATOM 675 N N . ARG A 1 85 ? 21.985 -11.334 -29.401 1.00 89.19 85 ARG A N 1
ATOM 676 C CA . ARG A 1 85 ? 22.996 -11.655 -28.390 1.00 89.19 85 ARG A CA 1
ATOM 677 C C . ARG A 1 85 ? 22.780 -10.849 -27.110 1.00 89.19 85 ARG A C 1
ATOM 679 O O . ARG A 1 85 ? 22.774 -11.440 -26.036 1.00 89.19 85 ARG A O 1
ATOM 686 N N . ASP A 1 86 ? 22.580 -9.540 -27.226 1.00 88.81 86 ASP A N 1
ATOM 687 C CA . ASP A 1 86 ? 22.389 -8.654 -26.071 1.00 88.81 86 ASP A CA 1
ATOM 688 C C . ASP A 1 86 ? 21.077 -8.953 -25.324 1.00 88.81 86 ASP A C 1
ATOM 690 O O . ASP A 1 86 ? 20.999 -8.802 -24.107 1.00 88.81 86 ASP A O 1
ATOM 694 N N . LEU A 1 87 ? 20.054 -9.425 -26.042 1.00 89.19 87 LEU A N 1
ATOM 695 C CA . LEU A 1 87 ? 18.752 -9.795 -25.485 1.00 89.19 87 LEU A CA 1
ATOM 696 C C . LEU A 1 87 ? 18.627 -11.279 -25.112 1.00 89.19 87 LEU A C 1
ATOM 698 O O . LEU A 1 87 ? 17.575 -11.686 -24.626 1.00 89.19 87 LEU A O 1
ATOM 702 N N . ALA A 1 88 ? 19.682 -12.086 -25.268 1.00 89.69 88 ALA A N 1
ATOM 703 C CA . ALA A 1 88 ? 19.636 -13.532 -25.017 1.00 89.69 88 ALA A CA 1
ATOM 704 C C . ALA A 1 88 ? 19.200 -13.888 -23.583 1.00 89.69 88 ALA A C 1
ATOM 706 O O . ALA A 1 88 ? 18.585 -14.928 -23.353 1.00 89.69 88 ALA A O 1
ATOM 707 N N . ARG A 1 89 ? 19.463 -12.994 -22.620 1.00 87.62 89 ARG A N 1
ATOM 708 C CA . ARG A 1 89 ? 19.058 -13.151 -21.215 1.00 87.62 89 ARG A CA 1
ATOM 709 C C . ARG A 1 89 ? 17.536 -13.168 -21.023 1.00 87.62 89 ARG A C 1
ATOM 711 O O . ARG A 1 89 ? 17.061 -13.692 -20.018 1.00 87.62 89 ARG A O 1
ATOM 718 N N . LEU A 1 90 ? 16.762 -12.630 -21.971 1.00 87.81 90 LEU A N 1
ATOM 719 C CA . LEU A 1 90 ? 15.297 -12.711 -21.943 1.00 87.81 90 LEU A CA 1
ATOM 720 C C . LEU A 1 90 ? 14.819 -14.163 -22.019 1.00 87.81 90 LEU A C 1
ATOM 722 O O . LEU A 1 90 ? 13.956 -14.546 -21.232 1.00 87.81 90 LEU A O 1
ATOM 726 N N . ASP A 1 91 ? 15.432 -14.960 -22.894 1.00 89.12 91 ASP A N 1
ATOM 727 C CA . ASP A 1 91 ? 15.027 -16.342 -23.178 1.00 89.12 91 ASP A CA 1
ATOM 728 C C . ASP A 1 91 ? 15.702 -17.367 -22.252 1.00 89.12 91 ASP A C 1
ATOM 730 O O . ASP A 1 91 ? 15.277 -18.523 -22.172 1.00 89.12 91 ASP A O 1
ATOM 734 N N . GLU A 1 92 ? 16.747 -16.955 -21.529 1.00 93.44 92 GLU A N 1
ATOM 735 C CA . GLU A 1 92 ? 17.526 -17.825 -20.652 1.00 93.44 92 GLU A CA 1
ATOM 736 C C . GLU A 1 92 ? 16.673 -18.399 -19.505 1.00 93.44 92 GLU A C 1
ATOM 738 O O . GLU A 1 92 ? 16.130 -17.671 -18.668 1.00 93.44 92 GLU A O 1
ATOM 743 N N . GLN A 1 93 ? 16.587 -19.728 -19.435 1.00 92.50 93 GLN A N 1
ATOM 744 C CA . GLN A 1 93 ? 15.880 -20.454 -18.378 1.00 92.50 93 GLN A CA 1
ATOM 745 C C . GLN A 1 93 ? 16.849 -20.792 -17.237 1.00 92.50 93 GLN A C 1
ATOM 747 O O . GLN A 1 93 ? 17.340 -21.913 -17.121 1.00 92.50 93 GLN A O 1
ATOM 752 N N . SER A 1 94 ? 17.174 -19.788 -16.422 1.00 95.12 94 SER A N 1
ATOM 753 C CA . SER A 1 94 ? 18.005 -19.935 -15.224 1.00 95.12 94 SER A CA 1
ATOM 754 C C . SER A 1 94 ? 17.468 -19.070 -14.085 1.00 95.12 94 SER A C 1
ATOM 756 O O . SER A 1 94 ? 16.887 -18.011 -14.324 1.00 95.12 94 SER A O 1
ATOM 758 N N . THR A 1 95 ? 17.712 -19.468 -12.833 1.00 93.94 95 THR A N 1
ATOM 759 C CA . THR A 1 95 ? 17.313 -18.681 -11.649 1.00 93.94 95 THR A CA 1
ATOM 760 C C . THR A 1 95 ? 17.915 -17.270 -11.668 1.00 93.94 95 THR A C 1
ATOM 762 O O . THR A 1 95 ? 17.274 -16.300 -11.265 1.00 93.94 95 THR A O 1
ATOM 765 N N . THR A 1 96 ? 19.138 -17.125 -12.184 1.00 93.19 96 THR A N 1
ATOM 766 C CA . THR A 1 96 ? 19.808 -15.825 -12.335 1.00 93.19 96 THR A CA 1
ATOM 767 C C . THR A 1 96 ? 19.108 -14.938 -13.365 1.00 93.19 96 THR A C 1
ATOM 769 O O . THR A 1 96 ? 18.979 -13.728 -13.149 1.00 93.19 96 THR A O 1
ATOM 772 N N . ALA A 1 97 ? 18.655 -15.516 -14.479 1.00 92.44 97 ALA A N 1
ATOM 773 C CA . ALA A 1 97 ? 17.899 -14.803 -15.500 1.00 92.44 97 ALA A CA 1
ATOM 774 C C . ALA A 1 97 ? 16.482 -14.455 -15.021 1.00 92.44 97 ALA A C 1
ATOM 776 O O . ALA A 1 97 ? 16.024 -13.345 -15.263 1.00 92.44 97 ALA A O 1
ATOM 777 N N . GLU A 1 98 ? 15.819 -15.332 -14.266 1.00 93.31 98 GLU A N 1
ATOM 778 C CA . GLU A 1 98 ? 14.521 -15.046 -13.639 1.00 93.31 98 GLU A CA 1
ATOM 779 C C . GLU A 1 98 ? 14.602 -13.891 -12.640 1.00 93.31 98 GLU A C 1
ATOM 781 O O . GLU A 1 98 ? 13.803 -12.958 -12.707 1.00 93.31 98 GLU A O 1
ATOM 786 N N . ALA A 1 99 ? 15.595 -13.909 -11.747 1.00 93.25 99 ALA A N 1
ATOM 787 C CA . ALA A 1 99 ? 15.796 -12.836 -10.779 1.00 93.25 99 ALA A CA 1
ATOM 788 C C . ALA A 1 99 ? 16.083 -11.493 -11.469 1.00 93.25 99 ALA A C 1
ATOM 790 O O . ALA A 1 99 ? 15.614 -10.449 -11.021 1.00 93.25 99 ALA A O 1
ATOM 791 N N . TRP A 1 100 ? 16.831 -11.521 -12.574 1.00 94.50 100 TRP A N 1
ATOM 792 C CA . TRP A 1 100 ? 17.051 -10.343 -13.407 1.00 94.50 100 TRP A CA 1
ATOM 793 C C . TRP A 1 100 ? 15.774 -9.868 -14.098 1.00 94.50 100 TRP A C 1
ATOM 795 O O . TRP A 1 100 ? 15.443 -8.693 -13.992 1.00 94.50 100 TRP A O 1
ATOM 805 N N . ARG A 1 101 ? 15.011 -10.771 -14.732 1.00 93.62 101 ARG A N 1
ATOM 806 C CA . ARG A 1 101 ? 13.718 -10.441 -15.350 1.00 93.62 101 ARG A CA 1
ATOM 807 C C . ARG A 1 101 ? 12.779 -9.798 -14.340 1.00 93.62 101 ARG A C 1
ATOM 809 O O . ARG A 1 101 ? 12.138 -8.815 -14.680 1.00 93.62 101 ARG A O 1
ATOM 816 N N . ARG A 1 102 ? 12.744 -10.292 -13.097 1.00 93.12 102 ARG A N 1
ATOM 817 C CA . ARG A 1 102 ? 11.986 -9.658 -12.012 1.00 93.12 102 ARG A CA 1
ATOM 818 C C . ARG A 1 102 ? 12.461 -8.224 -11.778 1.00 93.12 102 ARG A C 1
ATOM 820 O O . ARG A 1 102 ? 11.664 -7.309 -11.891 1.00 93.12 102 ARG A O 1
ATOM 827 N N . ARG A 1 103 ? 13.762 -8.003 -11.565 1.00 93.75 103 ARG A N 1
ATOM 828 C CA . ARG A 1 103 ? 14.315 -6.651 -11.348 1.00 93.75 103 ARG A CA 1
ATOM 829 C C . ARG A 1 103 ? 14.137 -5.695 -12.529 1.00 93.75 103 ARG A C 1
ATOM 831 O O . ARG A 1 103 ? 14.149 -4.489 -12.314 1.00 93.75 103 ARG A O 1
ATOM 838 N N . VAL A 1 104 ? 13.983 -6.193 -13.756 1.00 93.12 104 VAL A N 1
ATOM 839 C CA . VAL A 1 104 ? 13.782 -5.359 -14.956 1.00 93.12 104 VAL A CA 1
ATOM 840 C C . VAL A 1 104 ? 12.306 -5.129 -15.278 1.00 93.12 104 VAL A C 1
ATOM 842 O O . VAL A 1 104 ? 11.953 -4.020 -15.665 1.00 93.12 104 VAL A O 1
ATOM 845 N N . PHE A 1 105 ? 11.451 -6.142 -15.145 1.00 92.50 105 PHE A N 1
ATOM 846 C CA . PHE A 1 105 ? 10.060 -6.095 -15.616 1.00 92.50 105 PHE A CA 1
ATOM 847 C C . PHE A 1 105 ? 9.027 -5.928 -14.510 1.00 92.50 105 PHE A C 1
ATOM 849 O O . PHE A 1 105 ? 7.906 -5.526 -14.793 1.00 92.50 105 PHE A O 1
ATOM 856 N N . ASP A 1 106 ? 9.374 -6.218 -13.261 1.00 92.81 106 ASP A N 1
ATOM 857 C CA . ASP A 1 106 ? 8.472 -5.980 -12.147 1.00 92.81 106 ASP A CA 1
ATOM 858 C C . ASP A 1 106 ? 8.589 -4.523 -11.697 1.00 92.81 106 ASP A C 1
ATOM 860 O O . ASP A 1 106 ? 9.564 -4.137 -11.052 1.00 92.81 106 ASP A O 1
ATOM 864 N N . ALA A 1 107 ? 7.581 -3.707 -12.011 1.00 91.38 107 ALA A N 1
ATOM 865 C CA . ALA A 1 107 ? 7.556 -2.298 -11.623 1.00 91.38 107 ALA A CA 1
ATOM 866 C C . ALA A 1 107 ? 7.656 -2.086 -10.099 1.00 91.38 107 ALA A C 1
ATOM 868 O O . ALA A 1 107 ? 8.079 -1.016 -9.657 1.00 91.38 107 ALA A O 1
ATOM 869 N N . ARG A 1 108 ? 7.322 -3.104 -9.287 1.00 90.31 108 ARG A N 1
ATOM 870 C CA . ARG A 1 108 ? 7.467 -3.069 -7.821 1.00 90.31 108 ARG A CA 1
ATOM 871 C C . ARG A 1 108 ? 8.928 -3.029 -7.376 1.00 90.31 108 ARG A C 1
ATOM 873 O O . ARG A 1 108 ? 9.209 -2.524 -6.300 1.00 90.31 108 ARG A O 1
ATOM 880 N N . GLU A 1 109 ? 9.856 -3.523 -8.194 1.00 91.88 109 GLU A N 1
ATOM 881 C CA . GLU A 1 109 ? 11.300 -3.462 -7.925 1.00 91.88 109 GLU A CA 1
ATOM 882 C C . GLU A 1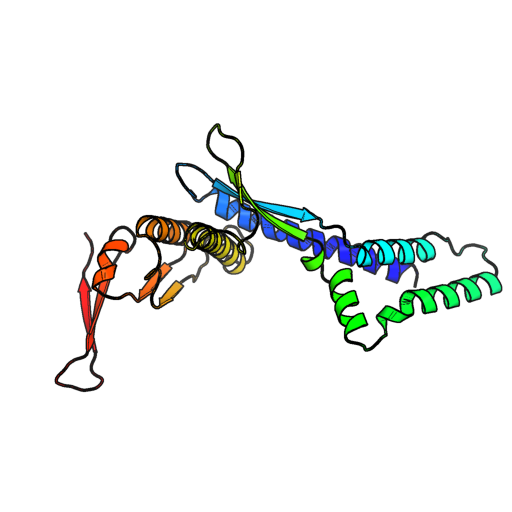 109 ? 11.884 -2.066 -8.230 1.00 91.88 109 GLU A C 1
ATOM 884 O O . GLU A 1 109 ? 13.052 -1.806 -7.949 1.00 91.88 109 GLU A O 1
ATOM 889 N N . HIS A 1 110 ? 11.100 -1.156 -8.827 1.00 90.44 110 HIS A N 1
ATOM 890 C CA . HIS A 1 110 ? 11.550 0.182 -9.251 1.00 90.44 110 HIS A CA 1
ATOM 891 C C . HIS A 1 110 ? 10.987 1.309 -8.390 1.00 90.44 110 HIS A C 1
ATOM 893 O O . HIS A 1 110 ? 11.163 2.486 -8.723 1.00 90.44 110 HIS A O 1
ATOM 899 N N . VAL A 1 111 ? 10.272 0.972 -7.322 1.00 89.38 111 VAL A N 1
ATOM 900 C CA . VAL A 1 111 ? 9.617 1.934 -6.440 1.00 89.38 111 VAL A CA 1
ATOM 901 C C . VAL A 1 111 ? 9.859 1.562 -4.986 1.00 89.38 111 VAL A C 1
ATOM 903 O O . VAL A 1 111 ? 9.756 0.405 -4.593 1.00 89.38 111 VAL A O 1
ATOM 906 N N . GLU A 1 112 ? 10.164 2.568 -4.183 1.00 87.81 112 GLU A N 1
ATOM 907 C CA . GLU A 1 112 ? 10.151 2.494 -2.731 1.00 87.81 112 GLU A CA 1
ATOM 908 C C . GLU A 1 112 ? 8.956 3.290 -2.222 1.00 87.81 112 GLU A C 1
ATOM 910 O O . GLU A 1 112 ? 8.641 4.352 -2.763 1.00 87.81 112 GLU A O 1
ATOM 915 N N . PHE A 1 113 ? 8.312 2.806 -1.167 1.00 85.81 113 PHE A N 1
ATOM 916 C CA . PHE A 1 113 ? 7.273 3.561 -0.482 1.00 85.81 113 PHE A CA 1
ATOM 917 C C . PHE A 1 113 ? 7.781 4.042 0.863 1.00 85.81 113 PHE A C 1
ATOM 919 O O . PHE A 1 113 ? 8.411 3.294 1.611 1.00 85.81 113 PHE A O 1
ATOM 926 N N . ARG A 1 114 ? 7.429 5.279 1.193 1.00 86.25 114 ARG A N 1
ATOM 927 C CA . ARG A 1 114 ? 7.652 5.853 2.516 1.00 86.25 114 ARG A CA 1
ATOM 928 C C . ARG A 1 114 ? 6.365 6.455 3.036 1.00 86.25 114 ARG A C 1
ATOM 930 O O . ARG A 1 114 ? 5.597 7.033 2.268 1.00 86.25 114 ARG A O 1
ATOM 937 N N . ALA A 1 115 ? 6.156 6.342 4.339 1.00 87.44 115 ALA A N 1
ATOM 938 C CA . ALA A 1 115 ? 5.091 7.076 4.990 1.00 87.44 115 ALA A CA 1
ATOM 939 C C . ALA A 1 115 ? 5.636 8.406 5.504 1.00 87.44 115 ALA A C 1
ATOM 941 O O . ALA A 1 115 ? 6.676 8.457 6.158 1.00 87.44 115 ALA A O 1
ATOM 942 N N . VAL A 1 116 ? 4.938 9.484 5.185 1.00 90.69 116 VAL A N 1
ATOM 943 C CA . VAL A 1 116 ? 5.259 10.841 5.603 1.00 90.69 116 VAL A CA 1
ATOM 944 C C . VAL A 1 116 ? 4.127 11.334 6.487 1.00 90.69 116 VAL A C 1
ATOM 946 O O . VAL A 1 116 ? 2.962 11.345 6.094 1.00 90.69 116 VAL A O 1
ATOM 949 N N . GLU A 1 117 ? 4.473 11.702 7.710 1.00 91.25 117 GLU A N 1
ATOM 950 C CA . GLU A 1 117 ? 3.560 12.288 8.675 1.00 91.25 117 GLU A CA 1
ATOM 951 C C . GLU A 1 117 ? 3.633 13.811 8.585 1.00 91.25 117 GLU A C 1
ATOM 953 O O . GLU A 1 117 ? 4.690 14.416 8.774 1.00 91.25 117 GLU A O 1
ATOM 958 N N . HIS A 1 118 ? 2.492 14.435 8.318 1.00 92.06 118 HIS A N 1
ATOM 959 C CA . HIS A 1 118 ? 2.333 15.879 8.255 1.00 92.06 118 HIS A CA 1
ATOM 960 C C . HIS A 1 118 ? 1.675 16.377 9.537 1.00 92.06 118 HIS A C 1
ATOM 962 O O . HIS A 1 118 ? 0.512 16.067 9.804 1.00 92.06 118 HIS A O 1
ATOM 968 N N . ARG A 1 119 ? 2.416 17.162 10.325 1.00 91.00 119 ARG A N 1
ATOM 969 C CA . ARG A 1 119 ? 1.911 17.803 11.547 1.00 91.00 119 ARG A CA 1
ATOM 970 C C . ARG A 1 119 ? 1.474 19.241 11.271 1.00 91.00 119 ARG A C 1
ATOM 972 O O . ARG A 1 119 ? 2.154 19.934 10.510 1.00 91.00 119 ARG A O 1
ATOM 979 N N . PRO A 1 120 ? 0.394 19.731 11.903 1.00 88.94 120 PRO A N 1
ATOM 980 C CA . PRO A 1 120 ? -0.002 21.130 11.785 1.00 88.94 120 PRO A CA 1
ATOM 981 C C . PRO A 1 120 ? 1.142 22.074 12.191 1.00 88.94 120 PRO A C 1
ATOM 983 O O . PRO A 1 120 ? 1.588 22.065 13.334 1.00 88.94 120 PRO A O 1
ATOM 986 N N . GLY A 1 121 ? 1.634 22.879 11.244 1.00 85.69 121 GLY A N 1
ATOM 987 C CA . GLY A 1 121 ? 2.697 23.863 11.490 1.00 85.69 121 GLY A CA 1
ATOM 988 C C . GLY A 1 121 ? 4.089 23.284 11.780 1.00 85.69 121 GLY A C 1
ATOM 989 O O . GLY A 1 121 ? 4.963 24.035 12.207 1.00 85.69 121 GLY A O 1
ATOM 990 N N . GLY A 1 122 ? 4.298 21.980 11.568 1.00 88.00 122 GLY A N 1
ATOM 991 C CA . GLY A 1 122 ? 5.577 21.302 11.782 1.00 88.00 122 GLY A CA 1
ATOM 992 C C . GLY A 1 122 ? 6.214 20.791 10.490 1.00 88.00 122 GLY A C 1
ATOM 993 O O . GLY A 1 122 ? 5.567 20.712 9.445 1.00 88.00 122 GLY A O 1
ATOM 994 N N . GLU A 1 123 ? 7.488 20.409 10.581 1.00 89.50 123 GLU A N 1
ATOM 995 C CA . GLU A 1 123 ? 8.190 19.739 9.484 1.00 89.50 123 GLU A CA 1
ATOM 996 C C . GLU A 1 123 ? 7.649 18.314 9.264 1.00 89.50 123 GLU A C 1
ATOM 998 O O . GLU A 1 123 ? 7.325 17.629 10.244 1.00 89.50 123 GLU A O 1
ATOM 1003 N N . PRO A 1 124 ? 7.564 17.836 8.006 1.00 90.06 124 PRO A N 1
ATOM 1004 C CA . PRO A 1 124 ? 7.154 16.469 7.713 1.00 90.06 124 PRO A CA 1
ATOM 1005 C C . PRO A 1 124 ? 8.124 15.447 8.312 1.00 90.06 124 PRO A C 1
ATOM 1007 O O . PRO A 1 124 ? 9.344 15.581 8.193 1.00 90.06 124 PRO A O 1
ATOM 1010 N N . ILE A 1 125 ? 7.585 14.386 8.909 1.00 88.94 125 ILE A N 1
ATOM 1011 C CA . ILE A 1 125 ? 8.383 13.305 9.493 1.00 88.94 125 ILE A CA 1
ATOM 1012 C C . ILE A 1 125 ? 8.303 12.087 8.600 1.00 88.94 125 ILE A C 1
ATOM 1014 O O . ILE A 1 125 ? 7.225 11.581 8.303 1.00 88.94 125 ILE A O 1
ATOM 1018 N N . VAL A 1 126 ? 9.469 11.615 8.173 1.00 87.06 126 VAL A N 1
ATOM 1019 C CA . VAL A 1 126 ? 9.573 10.449 7.304 1.00 87.06 126 VAL A CA 1
ATOM 1020 C C . VAL A 1 126 ? 9.733 9.193 8.154 1.00 87.06 126 VAL A C 1
ATOM 1022 O O . VAL A 1 126 ? 10.637 9.075 8.985 1.00 87.06 126 VAL A O 1
ATOM 1025 N N . HIS A 1 127 ? 8.844 8.239 7.917 1.00 80.69 127 HIS A N 1
ATOM 1026 C CA . HIS A 1 127 ? 8.880 6.903 8.484 1.00 80.69 127 HIS A CA 1
ATOM 1027 C C . HIS A 1 127 ? 9.483 5.950 7.448 1.00 80.69 127 HIS A C 1
ATOM 1029 O O . HIS A 1 127 ? 8.782 5.406 6.591 1.00 80.69 127 HIS A O 1
ATOM 1035 N N . ASP A 1 128 ? 10.807 5.789 7.509 1.00 66.06 128 ASP A N 1
ATOM 1036 C CA . ASP A 1 128 ? 11.561 4.898 6.622 1.00 66.06 128 ASP A CA 1
ATOM 1037 C C . ASP A 1 128 ? 11.431 3.439 7.082 1.00 66.06 128 ASP A C 1
ATOM 1039 O O . ASP A 1 128 ? 12.025 3.029 8.080 1.00 66.06 128 ASP A O 1
ATOM 1043 N N . GLY A 1 129 ? 10.660 2.655 6.326 1.00 58.81 129 GLY A N 1
ATOM 1044 C CA . GLY A 1 129 ? 10.581 1.202 6.447 1.00 58.81 129 GLY A CA 1
ATOM 1045 C C . GLY A 1 129 ? 9.831 0.666 7.676 1.00 58.81 129 GLY A C 1
ATOM 1046 O O . GLY A 1 129 ? 10.043 1.052 8.821 1.00 58.81 129 GLY A O 1
ATOM 1047 N N . VAL A 1 130 ? 9.005 -0.354 7.439 1.00 47.97 130 VAL A N 1
ATOM 1048 C CA . VAL A 1 130 ? 8.340 -1.153 8.488 1.00 47.97 130 VAL A CA 1
ATOM 1049 C C . VAL A 1 130 ? 9.326 -2.110 9.192 1.00 47.97 130 VAL A C 1
ATOM 1051 O O . VAL A 1 130 ? 9.065 -2.609 10.281 1.00 47.97 130 VAL A O 1
ATOM 1054 N N . SER A 1 131 ? 10.495 -2.353 8.589 1.00 44.25 131 SER A N 1
ATOM 1055 C CA . SER A 1 131 ? 11.452 -3.388 9.007 1.00 44.25 131 SER A CA 1
ATOM 1056 C C . SER A 1 131 ? 12.358 -3.007 10.192 1.00 44.25 131 SER A C 1
ATOM 1058 O O . SER A 1 131 ? 13.101 -3.869 10.661 1.00 44.25 131 SER A O 1
ATOM 1060 N N . GLY A 1 132 ? 12.366 -1.748 10.650 1.00 38.16 132 GLY A N 1
ATOM 1061 C CA . GLY A 1 132 ? 13.436 -1.242 11.527 1.00 38.16 132 GLY A CA 1
ATOM 1062 C C . GLY A 1 132 ? 13.021 -0.596 12.851 1.00 38.16 132 GLY A C 1
ATOM 1063 O O . GLY A 1 132 ? 13.897 -0.340 13.676 1.00 38.16 132 GLY A O 1
ATOM 1064 N N . LYS A 1 133 ? 11.733 -0.317 13.093 1.00 41.72 133 LYS A N 1
ATOM 1065 C CA . LYS A 1 133 ? 11.298 0.427 14.289 1.00 41.72 133 LYS A CA 1
ATOM 1066 C C . LYS A 1 133 ? 10.392 -0.406 15.199 1.00 41.72 133 LYS A C 1
ATOM 1068 O O . LYS A 1 133 ? 9.317 -0.841 14.806 1.00 41.72 133 LYS A O 1
ATOM 1073 N N . SER A 1 134 ? 10.902 -0.617 16.415 1.00 46.06 134 SER A N 1
ATOM 1074 C CA . SER A 1 134 ? 10.262 -1.087 17.652 1.00 46.06 134 SER A CA 1
ATOM 1075 C C . SER A 1 134 ? 8.744 -1.327 17.591 1.00 46.06 134 SER A C 1
ATOM 1077 O O . SER A 1 134 ? 7.971 -0.373 17.566 1.00 46.06 134 SER A O 1
ATOM 1079 N N . GLY A 1 135 ? 8.344 -2.603 17.648 1.00 55.28 135 GLY A N 1
ATOM 1080 C CA . GLY A 1 135 ? 7.126 -3.144 18.278 1.00 55.28 135 GLY A CA 1
ATOM 1081 C C . GLY A 1 135 ? 5.761 -2.494 18.006 1.00 55.28 135 GLY A C 1
ATOM 1082 O O . GLY A 1 135 ? 4.883 -3.178 17.497 1.00 55.28 135 GLY A O 1
ATOM 1083 N N . GLY A 1 136 ? 5.562 -1.227 18.388 1.00 55.31 136 GLY A N 1
ATOM 1084 C CA . GLY A 1 136 ? 4.272 -0.523 18.394 1.00 55.31 136 GLY A CA 1
ATOM 1085 C C . GLY A 1 136 ? 4.093 0.531 17.293 1.00 55.31 136 GLY A C 1
ATOM 1086 O O . GLY A 1 136 ? 3.060 0.536 16.629 1.00 55.31 136 GLY A O 1
ATOM 1087 N N . GLU A 1 137 ? 5.094 1.379 17.018 1.00 61.19 137 GLU A N 1
ATOM 1088 C CA . GLU A 1 137 ? 4.948 2.441 16.000 1.00 61.19 137 GLU A CA 1
ATOM 1089 C C . GLU A 1 137 ? 4.815 1.875 14.583 1.00 61.19 137 GLU A C 1
ATOM 1091 O O . GLU A 1 137 ? 4.001 2.350 13.791 1.00 61.19 137 GLU A O 1
ATOM 1096 N N . GLY A 1 138 ? 5.571 0.815 14.281 1.00 63.75 138 GLY A N 1
ATOM 1097 C CA . GLY A 1 138 ? 5.442 0.098 13.015 1.00 63.75 138 GLY A CA 1
ATOM 1098 C C . GLY A 1 138 ? 4.070 -0.561 12.856 1.00 63.75 138 GLY A C 1
ATOM 1099 O O . GLY A 1 138 ? 3.522 -0.554 11.760 1.00 63.75 138 GLY A O 1
ATOM 1100 N N . GLN A 1 139 ? 3.478 -1.086 13.936 1.00 63.06 139 GLN A N 1
ATOM 1101 C CA . GLN A 1 139 ? 2.162 -1.735 13.885 1.00 63.06 139 GLN A CA 1
ATOM 1102 C C . GLN A 1 139 ? 1.028 -0.740 13.632 1.00 63.06 139 GLN A C 1
ATOM 1104 O O . GLN A 1 139 ? 0.142 -1.029 12.831 1.00 63.06 139 GLN A O 1
ATOM 1109 N N . GLU A 1 140 ? 1.073 0.436 14.261 1.00 68.88 140 GLU A N 1
ATOM 1110 C CA . GLU A 1 140 ? 0.088 1.493 14.019 1.00 68.88 140 GLU A CA 1
ATOM 1111 C C . GLU A 1 140 ? 0.150 1.979 12.567 1.00 68.88 140 GLU A C 1
ATOM 1113 O O . GLU A 1 140 ? -0.874 2.059 11.891 1.00 68.88 140 GLU A O 1
ATOM 1118 N N . LEU A 1 141 ? 1.362 2.207 12.050 1.00 73.44 141 LEU A N 1
ATOM 1119 C CA . LEU A 1 141 ? 1.558 2.600 10.660 1.00 73.44 141 LEU A CA 1
ATOM 1120 C C . LEU A 1 141 ? 1.014 1.538 9.688 1.00 73.44 141 LEU A C 1
ATOM 1122 O O . LEU A 1 141 ? 0.309 1.875 8.738 1.00 73.44 141 LEU A O 1
ATOM 1126 N N . ILE A 1 142 ? 1.294 0.254 9.941 1.00 72.25 142 ILE A N 1
ATOM 1127 C CA . ILE A 1 142 ? 0.766 -0.853 9.131 1.00 72.25 142 ILE A CA 1
ATOM 1128 C C . ILE A 1 142 ? -0.760 -0.872 9.168 1.00 72.25 142 ILE A C 1
ATOM 1130 O O . ILE A 1 142 ? -1.369 -1.014 8.115 1.00 72.25 142 ILE A O 1
ATOM 1134 N N . ALA A 1 143 ? -1.382 -0.732 10.342 1.00 72.25 143 ALA A N 1
ATOM 1135 C CA . ALA A 1 143 ? -2.836 -0.775 10.470 1.00 72.25 143 ALA A CA 1
ATOM 1136 C C . ALA A 1 143 ? -3.509 0.353 9.671 1.00 72.25 143 ALA A C 1
ATOM 1138 O O . ALA A 1 143 ? -4.468 0.097 8.942 1.00 72.25 143 ALA A O 1
ATOM 1139 N N . PHE A 1 144 ? -2.961 1.570 9.737 1.00 77.19 144 PHE A N 1
ATOM 1140 C CA . PHE A 1 144 ? -3.436 2.713 8.952 1.00 77.19 144 PHE A CA 1
ATOM 1141 C C . PHE A 1 144 ? -3.299 2.480 7.446 1.00 77.19 144 PHE A C 1
ATOM 1143 O O . PHE A 1 144 ? -4.262 2.657 6.697 1.00 77.19 144 PHE A O 1
ATOM 1150 N N . ILE A 1 145 ? -2.115 2.057 6.999 1.00 76.56 145 ILE A N 1
ATOM 1151 C CA . ILE A 1 145 ? -1.843 1.814 5.577 1.00 76.56 145 ILE A CA 1
ATOM 1152 C C . ILE A 1 145 ? -2.713 0.674 5.053 1.00 76.56 145 ILE A C 1
ATOM 1154 O O . ILE A 1 145 ? -3.317 0.799 3.989 1.00 76.56 145 ILE A O 1
ATOM 1158 N N . LEU A 1 146 ? -2.807 -0.423 5.804 1.00 78.38 146 LEU A N 1
ATOM 1159 C CA . LEU A 1 146 ? -3.613 -1.582 5.447 1.00 78.38 146 LEU A CA 1
ATOM 1160 C C . LEU A 1 146 ? -5.091 -1.213 5.373 1.00 78.38 146 LEU A C 1
ATOM 1162 O O . LEU A 1 146 ? -5.742 -1.552 4.391 1.00 78.38 146 LEU A O 1
ATOM 1166 N N . GLY A 1 147 ? -5.613 -0.484 6.360 1.00 79.19 147 GLY A N 1
ATOM 1167 C CA . GLY A 1 147 ? -6.988 0.002 6.337 1.00 79.19 147 GLY A CA 1
ATOM 1168 C C . GLY A 1 147 ? -7.267 0.846 5.094 1.00 79.19 147 GLY A C 1
ATOM 1169 O O . GLY A 1 147 ? -8.235 0.599 4.375 1.00 79.19 147 GLY A O 1
ATOM 1170 N N . ALA A 1 148 ? -6.405 1.821 4.798 1.00 79.81 148 ALA A N 1
ATOM 1171 C CA . ALA A 1 148 ? -6.580 2.686 3.636 1.00 79.81 148 ALA A CA 1
ATOM 1172 C C . ALA A 1 148 ? -6.492 1.910 2.308 1.00 79.81 148 ALA A C 1
ATOM 1174 O O . ALA A 1 148 ? -7.293 2.143 1.400 1.00 79.81 148 ALA A O 1
ATOM 1175 N N . ALA A 1 149 ? -5.572 0.947 2.210 1.00 78.19 149 ALA A N 1
ATOM 1176 C CA . ALA A 1 149 ? -5.441 0.072 1.049 1.00 78.19 149 ALA A CA 1
ATOM 1177 C C . ALA A 1 149 ? -6.664 -0.844 0.868 1.00 78.19 149 ALA A C 1
ATOM 1179 O O . ALA A 1 149 ? -7.200 -0.947 -0.237 1.00 78.19 149 ALA A O 1
ATOM 1180 N N . LEU A 1 150 ? -7.157 -1.455 1.949 1.00 77.25 150 LEU A N 1
ATOM 1181 C CA . LEU A 1 150 ? -8.364 -2.283 1.934 1.00 77.25 150 LEU A CA 1
ATOM 1182 C C . LEU A 1 150 ? -9.594 -1.466 1.536 1.00 77.25 150 LEU A C 1
ATOM 1184 O O . LEU A 1 150 ? -10.424 -1.950 0.770 1.00 77.25 150 LEU A O 1
ATOM 1188 N N . ARG A 1 151 ? -9.699 -0.218 2.009 1.00 75.62 151 ARG A N 1
ATOM 1189 C CA . ARG A 1 151 ? -10.817 0.670 1.674 1.00 75.62 151 ARG A CA 1
ATOM 1190 C C . ARG A 1 151 ? -10.864 0.923 0.174 1.00 75.62 151 ARG A C 1
ATOM 1192 O O . ARG A 1 151 ? -11.928 0.827 -0.426 1.00 75.62 151 ARG A O 1
ATOM 1199 N N . TYR A 1 152 ? -9.709 1.182 -0.434 1.00 72.38 152 TYR A N 1
ATOM 1200 C CA . TYR A 1 152 ? -9.604 1.334 -1.881 1.00 72.38 152 TYR A CA 1
ATOM 1201 C C . TYR A 1 152 ? -9.994 0.052 -2.629 1.00 72.38 152 TYR A C 1
ATOM 1203 O O . TYR A 1 152 ? -10.802 0.094 -3.558 1.00 72.38 152 TYR A O 1
ATOM 1211 N N . GLN A 1 153 ? -9.453 -1.093 -2.210 1.00 71.81 153 GLN A N 1
ATOM 1212 C CA . GLN A 1 153 ? -9.665 -2.357 -2.910 1.00 71.81 153 GLN A CA 1
ATOM 1213 C C . GLN A 1 153 ? -11.114 -2.862 -2.810 1.00 71.81 153 GLN A C 1
ATOM 1215 O O . GLN A 1 153 ? -11.612 -3.471 -3.753 1.00 71.81 153 GLN A O 1
ATOM 1220 N N . LEU A 1 154 ? -11.797 -2.589 -1.695 1.00 72.38 154 LEU A N 1
ATOM 1221 C CA . LEU A 1 154 ? -13.189 -2.988 -1.456 1.00 72.38 154 LEU A CA 1
ATOM 1222 C C . LEU A 1 154 ? -14.215 -1.929 -1.901 1.00 72.38 154 LEU A C 1
ATOM 1224 O O . LEU A 1 154 ? -15.403 -2.231 -1.998 1.00 72.38 154 LEU A O 1
ATOM 1228 N N . GLY A 1 155 ? -13.777 -0.697 -2.169 1.00 65.00 155 GLY A N 1
ATOM 1229 C CA . GLY A 1 155 ? -14.606 0.405 -2.668 1.00 65.00 155 GLY A CA 1
ATOM 1230 C C . GLY A 1 155 ? -14.774 0.429 -4.192 1.00 65.00 155 GLY A C 1
ATOM 1231 O O . GLY A 1 155 ? -15.079 1.486 -4.744 1.00 65.00 155 GLY A O 1
ATOM 1232 N N . ASP A 1 156 ? -14.523 -0.686 -4.890 1.00 66.31 156 ASP A N 1
ATOM 1233 C CA . ASP A 1 156 ? -14.509 -0.785 -6.362 1.00 66.31 156 ASP A CA 1
ATOM 1234 C C . ASP A 1 156 ? -13.577 0.256 -7.031 1.00 66.31 156 ASP A C 1
ATOM 1236 O O . ASP A 1 156 ? -13.830 0.735 -8.137 1.00 66.31 156 ASP A O 1
ATOM 1240 N N . GLY A 1 157 ? -12.503 0.660 -6.342 1.00 61.97 157 GLY A N 1
ATOM 1241 C CA . GLY A 1 157 ? -11.587 1.705 -6.802 1.00 61.97 157 GLY A CA 1
ATOM 1242 C C . GLY A 1 157 ? -12.123 3.142 -6.692 1.00 61.97 157 GLY A C 1
ATOM 1243 O O . GLY A 1 157 ? -11.503 4.080 -7.199 1.00 61.97 157 GLY A O 1
ATOM 1244 N N . THR A 1 158 ? -13.266 3.331 -6.030 1.00 63.25 158 THR A N 1
ATOM 1245 C CA . THR A 1 158 ? -13.889 4.636 -5.768 1.00 63.25 158 THR A CA 1
ATOM 1246 C C . THR A 1 158 ? -13.649 5.099 -4.327 1.00 63.25 158 THR A C 1
ATOM 1248 O O . THR A 1 158 ? -13.233 4.324 -3.471 1.00 63.25 158 THR A O 1
ATOM 1251 N N . ASP A 1 159 ? -13.946 6.370 -4.034 1.00 60.53 159 ASP A N 1
ATOM 1252 C CA . ASP A 1 159 ? -13.871 6.919 -2.667 1.00 60.53 159 ASP A CA 1
ATOM 1253 C C . ASP A 1 159 ? -15.060 6.504 -1.774 1.00 60.53 159 ASP A C 1
ATOM 1255 O O . ASP A 1 159 ? -15.190 7.008 -0.653 1.00 60.53 159 ASP A O 1
ATOM 1259 N N . GLN A 1 160 ? -15.949 5.620 -2.241 1.00 66.25 160 GLN A N 1
ATOM 1260 C CA . GLN A 1 160 ? -17.092 5.170 -1.450 1.00 66.25 160 GLN A CA 1
ATOM 1261 C C . GLN A 1 160 ? -16.654 4.250 -0.309 1.00 66.25 160 GLN A C 1
ATOM 1263 O O . GLN A 1 160 ? -15.692 3.492 -0.426 1.00 66.25 160 GLN A O 1
ATOM 1268 N N . ALA A 1 161 ? -17.380 4.315 0.809 1.00 65.88 161 ALA A N 1
ATOM 1269 C CA . ALA A 1 161 ? -17.214 3.335 1.871 1.00 65.88 161 ALA A CA 1
ATOM 1270 C C . ALA A 1 161 ? -17.535 1.929 1.324 1.00 65.88 161 ALA A C 1
ATOM 1272 O O . ALA 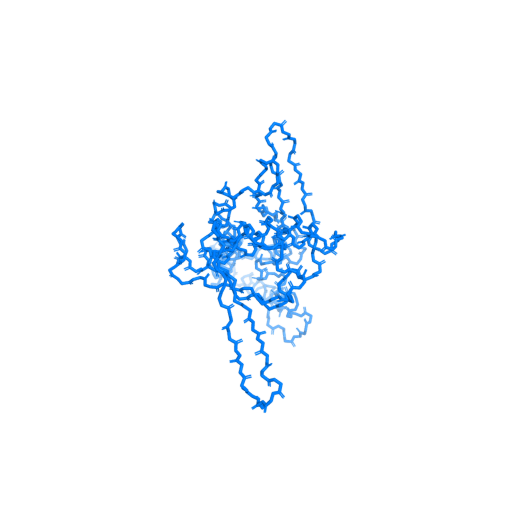A 1 161 ? -18.488 1.782 0.547 1.00 65.88 161 ALA A O 1
ATOM 1273 N N . PRO A 1 162 ? -16.763 0.899 1.700 1.00 68.50 162 PRO A N 1
ATOM 1274 C CA . PRO A 1 162 ? -16.991 -0.433 1.177 1.00 68.50 162 PRO A CA 1
ATOM 1275 C C . PRO A 1 162 ? -18.336 -0.986 1.667 1.00 68.50 162 PRO A C 1
ATOM 1277 O O . PRO A 1 162 ? -18.678 -0.881 2.841 1.00 68.50 162 PRO A O 1
ATOM 1280 N N . ARG A 1 163 ? -19.121 -1.576 0.751 1.00 70.88 163 ARG A N 1
ATOM 1281 C CA . ARG A 1 163 ? -20.489 -2.062 1.041 1.00 70.88 163 ARG A CA 1
ATOM 1282 C C . ARG A 1 163 ? -20.524 -3.204 2.058 1.00 70.88 163 ARG A C 1
ATOM 1284 O O . ARG A 1 163 ? -21.484 -3.318 2.810 1.00 70.88 163 ARG A O 1
ATOM 1291 N N . PHE A 1 164 ? -19.491 -4.041 2.059 1.00 71.31 164 PHE A N 1
ATOM 1292 C CA . PHE A 1 164 ? -19.273 -5.112 3.027 1.00 71.31 164 PHE A CA 1
ATOM 1293 C C . PHE A 1 164 ? -17.810 -5.081 3.447 1.00 71.31 164 PHE A C 1
ATOM 1295 O O . PHE A 1 164 ? -16.932 -5.404 2.650 1.00 71.31 164 PHE A O 1
ATOM 1302 N N . ALA A 1 165 ? -17.555 -4.676 4.690 1.00 82.12 165 ALA A N 1
ATOM 1303 C CA . ALA A 1 165 ? -16.200 -4.488 5.191 1.00 82.12 165 ALA A CA 1
ATOM 1304 C C . ALA A 1 165 ? -16.018 -4.934 6.657 1.00 82.12 165 ALA A C 1
ATOM 1306 O O . ALA A 1 165 ? -15.501 -4.156 7.464 1.00 82.12 165 ALA A O 1
ATOM 1307 N N . PRO A 1 166 ? -16.459 -6.146 7.055 1.00 86.81 166 PRO A N 1
ATOM 1308 C CA . PRO A 1 166 ? -16.112 -6.662 8.367 1.00 86.81 166 PRO A CA 1
ATOM 1309 C C . PRO A 1 166 ? -14.620 -7.018 8.421 1.00 86.81 166 PRO A C 1
ATOM 1311 O O . PRO A 1 166 ? -14.123 -7.760 7.574 1.00 86.81 166 PRO A O 1
ATOM 1314 N N . ILE A 1 167 ? -13.916 -6.525 9.438 1.00 84.75 167 ILE A N 1
ATOM 1315 C CA . ILE A 1 167 ? -12.571 -6.981 9.796 1.00 84.75 167 ILE A CA 1
ATOM 1316 C C . ILE A 1 167 ? -12.692 -7.769 11.096 1.00 84.75 167 ILE A C 1
ATOM 1318 O O . ILE A 1 167 ? -13.074 -7.218 12.130 1.00 84.75 167 ILE A O 1
ATOM 1322 N N . VAL A 1 168 ? -12.362 -9.060 11.031 1.00 86.94 168 VAL A N 1
ATOM 1323 C CA . VAL A 1 168 ? -12.315 -9.941 12.201 1.00 86.94 168 VAL A CA 1
ATOM 1324 C C . VAL A 1 168 ? -10.882 -9.997 12.716 1.00 86.94 168 VAL A C 1
ATOM 1326 O O . VAL A 1 168 ? -9.975 -10.379 11.977 1.00 86.94 168 VAL A O 1
ATOM 1329 N N . LEU A 1 169 ? -10.680 -9.614 13.973 1.00 81.62 169 LEU A N 1
ATOM 1330 C CA . LEU A 1 169 ? -9.385 -9.625 14.644 1.00 81.62 169 LEU A CA 1
ATOM 1331 C C . LEU A 1 169 ? -9.423 -10.651 15.772 1.00 81.62 169 LEU A C 1
ATOM 1333 O O . LEU A 1 169 ? -10.019 -10.396 16.817 1.00 81.62 169 LEU A O 1
ATOM 1337 N N . ASP A 1 170 ? -8.801 -11.806 15.554 1.00 81.00 170 ASP A N 1
ATOM 1338 C CA . ASP A 1 170 ? -8.598 -12.797 16.610 1.00 81.00 170 ASP A CA 1
ATOM 1339 C C . ASP A 1 170 ? -7.364 -12.426 17.437 1.00 81.00 170 ASP A C 1
ATOM 1341 O O . ASP A 1 170 ? -6.331 -12.048 16.881 1.00 81.00 170 ASP A O 1
ATOM 1345 N N . GLU A 1 171 ? -7.497 -12.461 18.759 1.00 74.25 171 GLU A N 1
ATOM 1346 C CA . GLU A 1 171 ? -6.519 -11.917 19.710 1.00 74.25 171 GLU A CA 1
ATOM 1347 C C . GLU A 1 171 ? -6.065 -10.486 19.356 1.00 74.25 171 GLU A C 1
ATOM 1349 O O . GLU A 1 171 ? -4.899 -10.102 19.529 1.00 74.25 171 GLU A O 1
ATOM 1354 N N . GLY A 1 172 ? -7.000 -9.683 18.838 1.00 64.94 172 GLY A N 1
ATOM 1355 C CA . GLY A 1 172 ? -6.723 -8.345 18.334 1.00 64.94 172 GLY A CA 1
ATOM 1356 C C . GLY A 1 172 ? -6.026 -7.485 19.385 1.00 64.94 172 GLY A C 1
ATOM 1357 O O . GLY A 1 172 ? -6.523 -7.327 20.495 1.00 64.94 172 GLY A O 1
ATOM 1358 N N . PHE A 1 173 ? -4.861 -6.935 19.031 1.00 63.59 173 PHE A N 1
ATOM 1359 C CA . PHE A 1 173 ? -4.111 -5.961 19.833 1.00 63.59 173 PHE A CA 1
ATOM 1360 C C . PHE A 1 173 ? -3.716 -6.401 21.259 1.00 63.59 173 PHE A C 1
ATOM 1362 O O . PHE A 1 173 ? -3.281 -5.580 22.060 1.00 63.59 173 PHE A O 1
ATOM 1369 N N . VAL A 1 174 ? -3.740 -7.704 21.568 1.00 59.66 174 VAL A N 1
ATOM 1370 C CA . VAL A 1 174 ? -3.398 -8.254 22.902 1.00 59.66 174 VAL A CA 1
ATOM 1371 C C . VAL A 1 174 ? -1.967 -7.906 23.361 1.00 59.66 174 VAL A C 1
ATOM 1373 O O . VAL A 1 174 ? -1.672 -7.923 24.558 1.00 59.66 174 VAL A O 1
ATOM 1376 N N . LYS A 1 175 ? -1.075 -7.564 22.422 1.00 59.31 175 LYS A N 1
ATOM 1377 C CA . LYS A 1 175 ? 0.330 -7.185 22.669 1.00 59.31 175 LYS A CA 1
ATOM 1378 C C . LYS A 1 175 ? 0.634 -5.697 22.452 1.00 59.31 175 LYS A C 1
ATOM 1380 O O . LYS A 1 175 ? 1.785 -5.306 22.632 1.00 59.31 175 LYS A O 1
ATOM 1385 N N . ALA A 1 176 ? -0.345 -4.897 22.038 1.00 60.03 176 ALA A N 1
ATOM 1386 C CA . ALA A 1 176 ? -0.160 -3.473 21.784 1.00 60.03 176 ALA A CA 1
ATOM 1387 C C . ALA A 1 176 ? -0.508 -2.649 23.036 1.00 60.03 176 ALA A C 1
ATOM 1389 O O . ALA A 1 176 ? -1.302 -3.075 23.874 1.00 60.03 176 ALA A O 1
ATOM 1390 N N . ASP A 1 177 ? 0.105 -1.473 23.173 1.00 64.81 177 ASP A N 1
ATOM 1391 C CA . ASP A 1 177 ? -0.296 -0.490 24.188 1.00 64.81 177 ASP A CA 1
ATOM 1392 C C . ASP A 1 177 ? -1.762 -0.076 23.952 1.00 64.81 177 ASP A C 1
ATOM 1394 O O . ASP A 1 177 ? -2.222 -0.040 22.801 1.00 64.81 177 ASP A O 1
ATOM 1398 N N . SER A 1 178 ? -2.503 0.234 25.017 1.00 66.75 178 SER A N 1
ATOM 1399 C CA . SER A 1 178 ? -3.913 0.629 24.920 1.00 66.75 178 SER A CA 1
ATOM 1400 C C . SER A 1 178 ? -4.088 1.890 24.071 1.00 66.75 178 SER A C 1
ATOM 1402 O O . SER A 1 178 ? -5.060 1.999 23.327 1.00 66.75 178 SER A O 1
ATOM 1404 N N . GLU A 1 179 ? -3.109 2.797 24.096 1.00 67.62 179 GLU A N 1
ATOM 1405 C CA . GLU A 1 179 ? -3.125 4.014 23.279 1.00 67.62 179 GLU A CA 1
ATOM 1406 C C . GLU A 1 179 ? -2.981 3.715 21.771 1.00 67.62 179 GLU A C 1
ATOM 1408 O O . GLU A 1 179 ? -3.726 4.251 20.949 1.00 67.62 179 GLU A O 1
ATOM 1413 N N . TYR A 1 180 ? -2.068 2.806 21.394 1.00 69.94 180 TYR A N 1
ATOM 1414 C CA . TYR A 1 180 ? -1.862 2.396 19.992 1.00 69.94 180 TYR A CA 1
ATOM 1415 C C . TYR A 1 180 ? -3.076 1.663 19.431 1.00 69.94 180 TYR A C 1
ATOM 1417 O O . TYR A 1 180 ? -3.488 1.872 18.289 1.00 69.94 180 TYR A O 1
ATOM 1425 N N . THR A 1 181 ? -3.643 0.800 20.263 1.00 73.81 181 THR A N 1
ATOM 1426 C CA . THR A 1 181 ? -4.812 -0.010 19.954 1.00 73.81 181 THR A CA 1
ATOM 1427 C C . THR A 1 181 ? -6.012 0.862 19.613 1.00 73.81 181 THR A C 1
ATOM 1429 O O . THR A 1 181 ? -6.602 0.704 18.545 1.00 73.81 181 THR A O 1
ATOM 1432 N N . GLY A 1 182 ? -6.326 1.832 20.475 1.00 76.56 182 GLY A N 1
ATOM 1433 C CA . GLY A 1 182 ? -7.452 2.736 20.271 1.00 76.56 182 GLY A CA 1
ATOM 1434 C C . GLY A 1 182 ? -7.354 3.526 18.968 1.00 76.56 182 GLY A C 1
ATOM 1435 O O . GLY A 1 182 ? -8.301 3.557 18.183 1.00 76.56 182 GLY A O 1
ATOM 1436 N N . ARG A 1 183 ? -6.175 4.082 18.661 1.00 76.00 183 ARG A N 1
ATOM 1437 C CA . ARG A 1 183 ? -5.967 4.822 17.406 1.00 76.00 183 ARG A CA 1
ATOM 1438 C C . ARG A 1 183 ? -6.115 3.949 16.166 1.00 76.00 183 ARG A C 1
ATOM 1440 O O . ARG A 1 183 ? -6.758 4.368 15.207 1.00 76.00 183 ARG A O 1
ATOM 1447 N N . ALA A 1 184 ? -5.563 2.736 16.182 1.00 77.00 184 ALA A N 1
ATOM 1448 C CA . ALA A 1 184 ? -5.704 1.806 15.065 1.00 77.00 184 ALA A CA 1
ATOM 1449 C C . ALA A 1 184 ? -7.175 1.418 14.825 1.00 77.00 184 ALA A C 1
ATOM 1451 O O . ALA A 1 184 ? -7.626 1.390 13.679 1.00 77.00 184 ALA A O 1
ATOM 1452 N N . LEU A 1 185 ? -7.942 1.168 15.892 1.00 81.06 185 LEU A N 1
ATOM 1453 C CA . LEU A 1 185 ? -9.372 0.864 15.799 1.00 81.06 185 LEU A CA 1
ATOM 1454 C C . LEU A 1 185 ? -10.176 2.051 15.275 1.00 81.06 185 LEU A C 1
ATOM 1456 O O . LEU A 1 185 ? -10.919 1.900 14.304 1.00 81.06 185 LEU A O 1
ATOM 1460 N N . HIS A 1 186 ? -9.960 3.235 15.849 1.00 80.81 186 HIS A N 1
ATOM 1461 C CA . HIS A 1 186 ? -10.595 4.467 15.397 1.00 80.81 186 HIS A CA 1
ATOM 1462 C C . HIS A 1 186 ? -10.313 4.738 13.915 1.00 80.81 186 HIS A C 1
ATOM 1464 O O . HIS A 1 186 ? -11.210 5.131 13.168 1.00 80.81 186 HIS A O 1
ATOM 1470 N N . ALA A 1 187 ? -9.084 4.491 13.459 1.00 79.62 187 ALA A N 1
ATOM 1471 C CA . ALA A 1 187 ? -8.716 4.645 12.060 1.00 79.62 187 ALA A CA 1
ATOM 1472 C C . ALA A 1 187 ? -9.488 3.686 11.154 1.00 79.62 187 ALA A C 1
ATOM 1474 O O . ALA A 1 187 ? -10.083 4.119 10.169 1.00 79.62 187 ALA A O 1
ATOM 1475 N N . LEU A 1 188 ? -9.532 2.396 11.495 1.00 82.00 188 LEU A N 1
ATOM 1476 C CA . LEU A 1 188 ? -10.287 1.409 10.723 1.00 82.00 188 LEU A CA 1
ATOM 1477 C C . LEU A 1 188 ? -11.790 1.744 10.698 1.00 82.00 188 LEU A C 1
ATOM 1479 O O . LEU A 1 188 ? -12.417 1.679 9.641 1.00 82.00 188 LEU A O 1
ATOM 1483 N N . GLN A 1 189 ? -12.364 2.188 11.814 1.00 83.00 189 GLN A N 1
ATOM 1484 C CA . GLN A 1 189 ? -13.755 2.651 11.851 1.00 83.00 189 GLN A CA 1
ATOM 1485 C C . GLN A 1 189 ? -13.976 3.896 10.985 1.00 83.00 189 GLN A C 1
ATOM 1487 O O . GLN A 1 189 ? -14.913 3.931 10.189 1.00 83.00 189 GLN A O 1
ATOM 1492 N N . SER A 1 190 ? -13.082 4.885 11.068 1.00 81.00 190 SER A N 1
ATOM 1493 C CA . SER A 1 190 ? -13.118 6.107 10.247 1.00 81.00 190 SER A CA 1
ATOM 1494 C C . SER A 1 190 ? -13.000 5.808 8.749 1.00 81.00 190 SER A C 1
ATOM 1496 O O . SER A 1 190 ? -13.533 6.535 7.913 1.00 81.00 190 SER A O 1
ATOM 1498 N N . LEU A 1 191 ? -12.333 4.707 8.397 1.00 79.56 191 LEU A N 1
ATOM 1499 C CA . LEU A 1 191 ? -12.222 4.209 7.026 1.00 79.56 191 LEU A CA 1
ATOM 1500 C C . LEU A 1 191 ? -13.473 3.444 6.553 1.00 79.56 191 LEU A C 1
ATOM 1502 O O . LEU A 1 191 ? -13.575 3.124 5.367 1.00 79.56 191 LEU A O 1
ATOM 1506 N N . GLY A 1 192 ? -14.444 3.213 7.439 1.00 81.06 192 GLY A N 1
ATOM 1507 C CA . GLY A 1 192 ? -15.726 2.577 7.136 1.00 81.06 192 GLY A CA 1
ATOM 1508 C C . GLY A 1 192 ? -15.760 1.069 7.381 1.00 81.06 192 GLY A C 1
ATOM 1509 O O . GLY A 1 192 ? -16.652 0.402 6.859 1.00 81.06 192 GLY A O 1
ATOM 1510 N N . PHE A 1 193 ? -14.807 0.513 8.136 1.00 85.25 193 PHE A N 1
ATOM 1511 C CA . PHE A 1 193 ? -14.808 -0.908 8.486 1.00 85.25 193 PHE A CA 1
ATOM 1512 C C . PHE A 1 193 ? -15.687 -1.204 9.702 1.00 85.25 193 PHE A C 1
ATOM 1514 O O . PHE A 1 193 ? -15.705 -0.456 10.680 1.00 85.25 193 PHE A O 1
ATOM 1521 N N . GLN A 1 194 ? -16.362 -2.353 9.664 1.00 86.88 194 GLN A N 1
ATOM 1522 C CA . GLN A 1 194 ? -17.035 -2.926 10.826 1.00 86.88 194 GLN A CA 1
ATOM 1523 C C . GLN A 1 194 ? -16.054 -3.852 11.547 1.00 86.88 194 GLN A C 1
ATOM 1525 O O . GLN A 1 194 ? -15.611 -4.851 10.986 1.00 86.88 194 GLN A O 1
ATOM 1530 N N . LEU A 1 195 ? -15.701 -3.541 12.789 1.00 86.00 195 LEU A N 1
ATOM 1531 C CA . LEU A 1 195 ? -14.725 -4.331 13.538 1.00 86.00 195 LEU A CA 1
ATOM 1532 C C . LEU A 1 195 ? -15.413 -5.414 14.371 1.00 86.00 195 LEU A C 1
ATOM 1534 O O . LEU A 1 195 ? -16.392 -5.145 15.062 1.00 86.00 195 LEU A O 1
ATOM 1538 N N . VAL A 1 196 ? -14.880 -6.635 14.311 1.00 88.88 196 VAL A N 1
ATOM 1539 C CA . VAL A 1 196 ? -15.276 -7.774 15.150 1.00 88.88 196 VAL A CA 1
ATOM 1540 C C . VAL A 1 196 ? -14.020 -8.297 15.833 1.00 88.88 196 VAL A C 1
ATOM 1542 O O . VAL A 1 196 ? -13.147 -8.863 15.182 1.00 88.88 196 VAL A O 1
ATOM 1545 N N . ILE A 1 197 ? -13.901 -8.082 17.140 1.00 85.75 197 ILE A N 1
ATOM 1546 C CA . ILE A 1 197 ? -12.661 -8.346 17.878 1.00 85.75 197 ILE A CA 1
ATOM 1547 C C . ILE A 1 197 ? -12.894 -9.493 18.857 1.00 85.75 197 ILE A C 1
ATOM 1549 O O . ILE A 1 197 ? -13.771 -9.418 19.716 1.00 85.75 197 ILE A O 1
ATOM 1553 N N . GLY A 1 198 ? -12.095 -10.549 18.735 1.00 87.06 198 GLY A N 1
ATOM 1554 C CA . GLY A 1 198 ? -11.950 -11.582 19.751 1.00 87.06 198 GLY A CA 1
ATOM 1555 C C . GLY A 1 198 ? -10.791 -11.221 20.672 1.00 87.06 198 GLY A C 1
ATOM 1556 O O . GLY A 1 198 ? -9.654 -11.119 20.220 1.00 87.06 198 GLY A O 1
ATOM 1557 N N . ALA A 1 199 ? -11.062 -11.017 21.960 1.00 81.94 199 ALA A N 1
ATOM 1558 C CA . ALA A 1 199 ? -10.026 -10.725 22.945 1.00 81.94 199 ALA A CA 1
ATOM 1559 C C . ALA A 1 199 ? -10.333 -11.382 24.302 1.00 81.94 199 ALA A C 1
ATOM 1561 O O . ALA A 1 199 ? -11.504 -11.589 24.643 1.00 81.94 199 ALA A O 1
ATOM 1562 N N . PRO A 1 200 ? -9.300 -11.693 25.108 1.00 81.81 200 PRO A N 1
ATOM 1563 C CA . PRO A 1 200 ? -9.474 -12.083 26.502 1.00 81.81 200 PRO A CA 1
ATOM 1564 C C . PRO A 1 200 ? -10.243 -11.026 27.309 1.00 81.81 200 PRO A C 1
ATOM 1566 O O . PRO A 1 200 ? -10.084 -9.823 27.097 1.00 81.81 200 PRO A O 1
ATO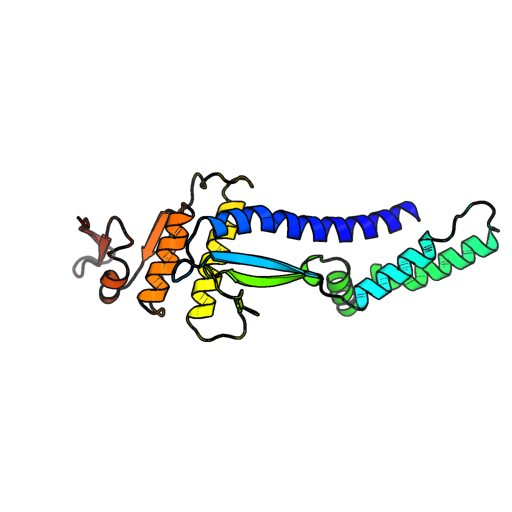M 1569 N N . ARG A 1 201 ? -11.056 -11.471 28.278 1.00 79.69 201 ARG A N 1
ATOM 1570 C CA . ARG A 1 201 ? -11.919 -10.590 29.090 1.00 79.69 201 ARG A CA 1
ATOM 1571 C C . ARG A 1 201 ? -11.152 -9.473 29.801 1.00 79.69 201 ARG A C 1
ATOM 1573 O O . ARG A 1 201 ? -11.656 -8.363 29.899 1.00 79.69 201 ARG A O 1
ATOM 1580 N N . ASP A 1 202 ? -9.960 -9.757 30.311 1.00 77.94 202 ASP A N 1
ATOM 1581 C CA . ASP A 1 202 ? -9.108 -8.793 31.018 1.00 77.94 202 ASP A CA 1
ATOM 1582 C C . ASP A 1 202 ? -8.585 -7.665 30.114 1.00 77.94 202 ASP A C 1
ATOM 1584 O O . ASP A 1 202 ? -8.088 -6.658 30.614 1.00 77.94 202 ASP A O 1
ATOM 1588 N N . LYS A 1 203 ? -8.724 -7.810 28.793 1.00 74.25 203 LYS A N 1
ATOM 1589 C CA . LYS A 1 203 ? -8.353 -6.805 27.794 1.00 74.25 203 LYS A CA 1
ATOM 1590 C C . LYS A 1 203 ? -9.546 -6.036 27.231 1.00 74.25 203 LYS A C 1
ATOM 1592 O O . LYS A 1 203 ? -9.320 -5.065 26.521 1.00 74.25 203 LYS A O 1
ATOM 1597 N N . ALA A 1 204 ? -10.784 -6.411 27.570 1.00 72.88 204 ALA A N 1
ATOM 1598 C CA . ALA A 1 204 ? -11.999 -5.778 27.046 1.00 72.88 204 ALA A CA 1
ATOM 1599 C C . ALA A 1 204 ? -12.031 -4.258 27.288 1.00 72.88 204 ALA A C 1
ATOM 1601 O O . ALA A 1 204 ? -12.347 -3.507 26.370 1.00 72.88 204 ALA A O 1
ATOM 1602 N N . ALA A 1 205 ? -11.585 -3.811 28.467 1.00 74.12 205 ALA A N 1
ATOM 1603 C CA . ALA A 1 205 ? -11.544 -2.397 28.847 1.00 74.12 205 ALA A CA 1
ATOM 1604 C C . ALA A 1 205 ? -10.696 -1.514 27.913 1.00 74.12 205 ALA A C 1
ATOM 1606 O O . ALA A 1 205 ? -10.942 -0.321 27.808 1.00 74.12 205 ALA A O 1
ATOM 1607 N N . ALA A 1 206 ? -9.714 -2.081 27.201 1.00 71.62 206 ALA A N 1
ATOM 1608 C CA . ALA A 1 206 ? -8.907 -1.325 26.238 1.00 71.62 206 ALA A CA 1
ATOM 1609 C C . ALA A 1 206 ? -9.683 -0.956 24.958 1.00 71.62 206 ALA A C 1
ATOM 1611 O O . ALA A 1 206 ? -9.212 -0.140 24.168 1.00 71.62 206 ALA A O 1
ATOM 1612 N N . PHE A 1 207 ? -10.843 -1.578 24.741 1.00 74.31 207 PHE A N 1
ATOM 1613 C CA . PHE A 1 207 ? -11.639 -1.452 23.525 1.00 74.31 207 PHE A CA 1
ATOM 1614 C C . PHE A 1 207 ? -13.019 -0.837 23.765 1.00 74.31 207 PHE A C 1
ATOM 1616 O O . PHE A 1 207 ? -13.699 -0.549 22.786 1.00 74.31 207 PHE A O 1
ATOM 1623 N N . GLU A 1 208 ? -13.432 -0.654 25.025 1.00 75.44 208 GLU A N 1
ATOM 1624 C CA . GLU A 1 208 ? -14.787 -0.224 25.407 1.00 75.44 208 GLU A CA 1
ATOM 1625 C C . GLU A 1 208 ? -15.212 1.068 24.693 1.00 75.44 208 GLU A C 1
ATOM 1627 O O . GLU A 1 208 ? -16.296 1.108 24.120 1.00 75.44 208 GLU A O 1
ATOM 1632 N N . ASP A 1 209 ? -14.322 2.058 24.590 1.00 76.25 209 ASP A N 1
ATOM 1633 C CA . ASP A 1 209 ? -14.609 3.340 23.923 1.00 76.25 209 ASP A CA 1
ATOM 1634 C C . ASP A 1 209 ? -14.738 3.239 22.388 1.00 76.25 209 ASP A C 1
ATOM 1636 O O . ASP A 1 209 ? -15.163 4.189 21.727 1.00 76.25 209 ASP A O 1
ATOM 1640 N N . TYR A 1 210 ? -14.355 2.103 21.796 1.00 75.56 210 TYR A N 1
ATOM 1641 C CA . TYR A 1 210 ? -14.276 1.904 20.345 1.00 75.56 210 TYR A CA 1
ATOM 1642 C C . TYR A 1 210 ? -15.275 0.867 19.823 1.00 75.56 210 TYR A C 1
ATOM 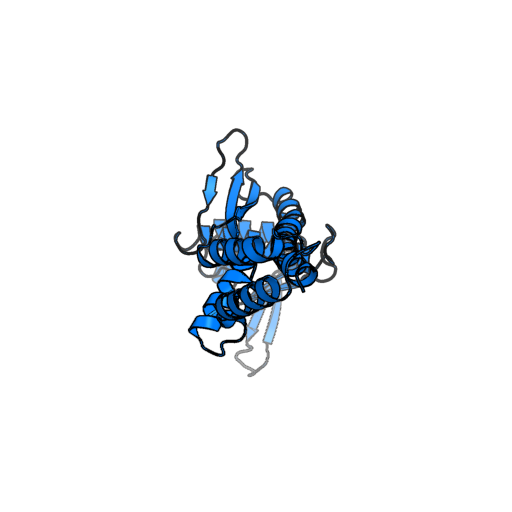1644 O O . TYR A 1 210 ? -15.331 0.623 18.617 1.00 75.56 210 TYR A O 1
ATOM 1652 N N . VAL A 1 211 ? -16.071 0.230 20.684 1.00 79.06 211 VAL A N 1
ATOM 1653 C CA . VAL A 1 211 ? -17.018 -0.822 20.286 1.00 79.06 211 VAL A CA 1
ATOM 1654 C C . VAL A 1 211 ? -18.436 -0.467 20.717 1.00 79.06 211 VAL A C 1
ATOM 1656 O O . VAL A 1 211 ? -18.662 0.010 21.816 1.00 79.06 211 VAL A O 1
ATOM 1659 N N . GLY A 1 212 ? -19.421 -0.724 19.854 1.00 82.44 212 GLY A N 1
ATOM 1660 C CA . GLY A 1 212 ? -20.833 -0.475 20.187 1.00 82.44 212 GLY A CA 1
ATOM 1661 C C . GLY A 1 212 ? -21.492 -1.590 21.009 1.00 82.44 212 GLY A C 1
ATOM 1662 O O . GLY A 1 212 ? -22.603 -1.424 21.499 1.00 82.44 212 GLY A O 1
ATOM 1663 N N . SER A 1 213 ? -20.846 -2.752 21.125 1.00 85.94 213 SER A N 1
ATOM 1664 C CA . SER A 1 213 ? -21.395 -3.920 21.818 1.00 85.94 213 SER A CA 1
ATOM 1665 C C . SER A 1 213 ? -20.278 -4.861 22.252 1.00 85.94 213 SER A C 1
ATOM 1667 O O . SER A 1 213 ? -19.359 -5.115 21.468 1.00 85.94 213 SER A O 1
ATOM 1669 N N . ILE A 1 214 ? -20.399 -5.446 23.443 1.00 85.69 214 ILE A N 1
ATOM 1670 C CA . ILE A 1 214 ? -19.512 -6.511 23.924 1.00 85.69 214 ILE A CA 1
ATOM 1671 C C . ILE A 1 214 ? -20.326 -7.786 24.129 1.00 85.69 214 ILE A C 1
ATOM 1673 O O . ILE A 1 214 ? -21.399 -7.770 24.726 1.00 85.69 214 ILE A O 1
ATOM 1677 N N . VAL A 1 215 ? -19.793 -8.919 23.668 1.00 88.56 215 VAL A N 1
ATOM 1678 C CA . VAL A 1 215 ? -20.383 -10.240 23.912 1.00 88.56 215 VAL A CA 1
ATOM 1679 C C . VAL A 1 215 ? -19.381 -11.107 24.658 1.00 88.56 215 VAL A C 1
ATOM 1681 O O . VAL A 1 215 ? -18.328 -11.460 24.130 1.00 88.56 215 VAL A O 1
ATOM 1684 N N . TYR A 1 216 ? -19.720 -11.490 25.888 1.00 87.69 216 TYR A N 1
ATOM 1685 C CA . TYR A 1 216 ? -18.936 -12.453 26.650 1.00 87.69 216 TYR A CA 1
ATOM 1686 C C . TYR A 1 216 ? -19.301 -13.873 26.245 1.00 87.69 216 TYR A C 1
ATOM 1688 O O . TYR A 1 216 ? -20.453 -14.296 26.360 1.00 87.69 216 TYR A O 1
ATOM 1696 N N . VAL A 1 217 ? -18.289 -14.625 25.830 1.00 88.19 217 VAL A N 1
ATOM 1697 C CA . VAL A 1 217 ? -18.410 -16.024 25.432 1.00 88.19 217 VAL A CA 1
ATOM 1698 C C . VAL A 1 217 ? -17.896 -16.900 26.571 1.00 88.19 217 VAL A C 1
ATOM 1700 O O . VAL A 1 217 ? -16.734 -16.794 26.958 1.00 88.19 217 VAL A O 1
ATOM 1703 N N . ASN A 1 218 ? -18.750 -17.760 27.132 1.00 86.62 218 ASN A N 1
ATOM 1704 C CA . ASN A 1 218 ? -18.363 -18.675 28.209 1.00 86.62 218 ASN A CA 1
ATOM 1705 C C . ASN A 1 218 ? -18.730 -20.122 27.864 1.00 86.62 218 ASN A C 1
ATOM 1707 O O . ASN A 1 218 ? -19.854 -20.403 27.442 1.00 86.62 218 ASN A O 1
ATOM 1711 N N . ARG A 1 219 ? -17.788 -21.048 28.066 1.00 86.62 219 ARG A N 1
ATOM 1712 C CA . ARG A 1 219 ? -18.044 -22.485 27.927 1.00 86.62 219 ARG A CA 1
ATOM 1713 C C . ARG A 1 219 ? -18.888 -22.948 29.108 1.00 86.62 219 ARG A C 1
ATOM 1715 O O . ARG A 1 219 ? -18.581 -22.627 30.253 1.00 86.62 219 ARG A O 1
ATOM 1722 N N . ASN A 1 220 ? -19.930 -23.725 28.842 1.00 82.69 220 ASN A N 1
ATOM 1723 C CA . ASN A 1 220 ? -20.692 -24.360 29.905 1.00 82.69 220 ASN A CA 1
ATOM 1724 C C . ASN A 1 220 ? -19.825 -25.463 30.556 1.00 82.69 220 ASN A C 1
ATOM 1726 O O . ASN A 1 220 ? -19.478 -26.427 29.873 1.00 82.69 220 ASN A O 1
ATOM 1730 N N . PRO A 1 221 ? -19.457 -25.350 31.847 1.00 78.94 221 PRO A N 1
ATOM 1731 C CA . PRO A 1 221 ? -18.613 -26.350 32.502 1.00 78.94 221 PRO A CA 1
ATOM 1732 C C . PRO A 1 221 ? -19.322 -27.702 32.669 1.00 78.94 221 PRO A C 1
ATOM 1734 O O . PRO A 1 221 ? -18.657 -28.730 32.752 1.00 78.94 221 PRO A O 1
ATOM 1737 N N . ASP A 1 222 ? -20.658 -27.706 32.672 1.00 85.69 222 ASP A N 1
ATOM 1738 C CA . ASP A 1 222 ? -21.475 -28.897 32.918 1.00 85.69 222 ASP A CA 1
ATOM 1739 C C . ASP A 1 222 ? -21.888 -29.617 31.626 1.00 85.69 222 ASP A C 1
ATOM 1741 O O . ASP A 1 222 ? -22.391 -30.742 31.666 1.00 85.69 222 ASP A O 1
ATOM 1745 N N . ARG A 1 223 ? -21.734 -28.964 30.467 1.00 80.56 223 ARG A N 1
ATOM 1746 C CA . ARG A 1 223 ? -22.150 -29.496 29.164 1.00 80.56 223 ARG A CA 1
ATOM 1747 C C . ARG A 1 223 ? -21.113 -29.200 28.108 1.00 80.56 223 ARG A C 1
ATOM 1749 O O . ARG A 1 223 ? -20.996 -28.079 27.613 1.00 80.56 223 ARG A O 1
ATOM 1756 N N . ASP A 1 224 ? -20.384 -30.247 27.759 1.00 78.56 224 ASP A N 1
ATOM 1757 C CA . ASP A 1 224 ? -19.303 -30.130 26.808 1.00 78.56 224 ASP A CA 1
ATOM 1758 C C . ASP A 1 224 ? -19.816 -29.700 25.420 1.00 78.56 224 ASP A C 1
ATOM 1760 O O . ASP A 1 224 ? -20.832 -30.199 24.938 1.00 78.56 224 ASP A O 1
ATOM 1764 N N . GLY A 1 225 ? -19.142 -28.729 24.804 1.00 77.12 225 GLY A N 1
ATOM 1765 C CA . GLY A 1 225 ? -19.544 -28.124 23.528 1.00 77.12 225 GLY A CA 1
ATOM 1766 C C . GLY A 1 225 ? -20.657 -27.064 23.588 1.00 77.12 225 GLY A C 1
ATOM 1767 O O . GLY A 1 225 ? -20.924 -26.435 22.567 1.00 77.12 225 GLY A O 1
ATOM 1768 N N . GLU A 1 226 ? -21.286 -26.809 24.742 1.00 85.94 226 GLU A N 1
ATOM 1769 C CA . GLU A 1 226 ? -22.276 -25.730 24.877 1.00 85.94 226 GLU A CA 1
ATOM 1770 C C . GLU A 1 226 ? -21.582 -24.397 25.212 1.00 85.94 226 GLU A C 1
ATOM 1772 O O . GLU A 1 226 ? -20.781 -24.299 26.147 1.00 85.94 226 GLU A O 1
ATOM 1777 N N . VAL A 1 227 ? -21.904 -23.351 24.449 1.00 85.44 227 VAL A N 1
ATOM 1778 C CA . VAL A 1 227 ? -21.372 -21.993 24.620 1.00 85.44 227 VAL A CA 1
ATOM 1779 C C . VAL A 1 227 ? -22.516 -21.053 24.982 1.00 85.44 227 VAL A C 1
ATOM 1781 O O . VAL A 1 227 ? -23.565 -21.068 24.339 1.00 85.44 227 VAL A O 1
ATOM 1784 N N . ARG A 1 228 ? -22.317 -20.225 26.009 1.00 85.69 228 ARG A N 1
ATOM 1785 C CA . ARG A 1 228 ? -23.256 -19.175 26.413 1.00 85.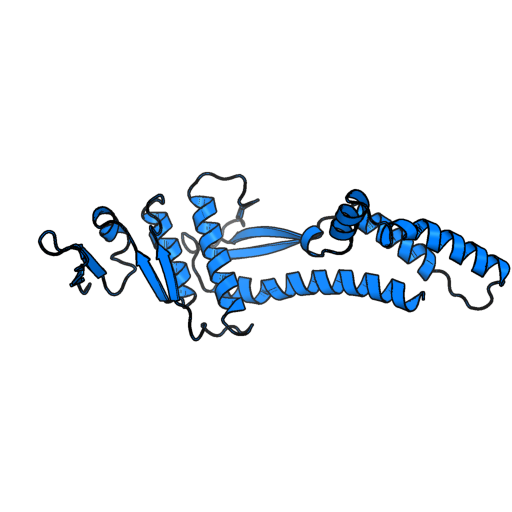69 228 ARG A CA 1
ATOM 1786 C C . ARG A 1 228 ? -22.709 -17.813 26.019 1.00 85.69 228 ARG A C 1
ATOM 1788 O O . ARG A 1 228 ? -21.535 -17.529 26.259 1.00 85.69 228 ARG A O 1
ATOM 1795 N N . LEU A 1 229 ? -23.580 -16.995 25.439 1.00 86.19 229 LEU A N 1
ATOM 1796 C CA . LEU A 1 229 ? -23.304 -15.617 25.058 1.00 86.19 229 LEU A CA 1
ATOM 1797 C C . LEU A 1 229 ? -24.013 -14.691 26.044 1.00 86.19 229 LEU A C 1
ATOM 1799 O O . LEU A 1 229 ? -25.206 -14.860 26.294 1.00 86.19 229 LEU A O 1
ATOM 1803 N N . TYR A 1 230 ? -23.282 -13.731 26.596 1.00 84.00 230 TYR A N 1
ATOM 1804 C CA . TYR A 1 230 ? -23.843 -12.669 27.423 1.00 84.00 230 TYR A CA 1
ATOM 1805 C C . TYR A 1 230 ? -23.555 -11.341 26.740 1.00 84.00 230 TYR A C 1
ATOM 1807 O O . TYR A 1 230 ? -22.397 -10.944 26.624 1.00 84.00 230 TYR A O 1
ATOM 1815 N N . GLU A 1 231 ? -24.605 -10.690 26.259 1.00 81.75 231 GLU A N 1
ATOM 1816 C CA . GLU A 1 231 ? -24.510 -9.386 25.618 1.00 81.75 231 GLU A CA 1
ATOM 1817 C C . GLU A 1 231 ? -24.449 -8.283 26.677 1.00 81.75 231 GLU A C 1
ATOM 1819 O O . GLU A 1 231 ? -25.184 -8.305 27.667 1.00 81.75 231 GLU A O 1
ATOM 1824 N N . PHE A 1 232 ? -23.549 -7.333 26.465 1.00 76.12 232 PHE A N 1
ATOM 1825 C CA . PHE A 1 232 ? -23.401 -6.131 27.261 1.00 76.12 232 PHE A CA 1
ATOM 1826 C C . PHE A 1 232 ? -23.406 -4.939 26.301 1.00 76.12 232 PHE A C 1
ATOM 1828 O O . PHE A 1 232 ? -22.499 -4.791 25.476 1.00 76.12 232 PHE A O 1
ATOM 1835 N N . ALA A 1 233 ? -24.459 -4.127 26.378 1.00 68.19 233 ALA A N 1
ATOM 1836 C CA . ALA A 1 233 ? -24.514 -2.852 25.679 1.00 68.19 233 ALA A CA 1
ATOM 1837 C C . ALA A 1 233 ? -23.653 -1.841 26.445 1.00 68.19 233 ALA A C 1
ATOM 1839 O O . ALA A 1 233 ? -23.714 -1.788 27.674 1.00 68.19 233 ALA A O 1
ATOM 1840 N N . ILE A 1 234 ? -22.829 -1.088 25.720 1.00 64.25 234 ILE A N 1
ATOM 1841 C CA . ILE A 1 234 ? -22.097 0.052 26.272 1.00 64.25 234 ILE A CA 1
ATOM 1842 C C . ILE A 1 234 ? -22.978 1.275 25.993 1.00 64.25 234 ILE A C 1
ATOM 1844 O O . ILE A 1 234 ? -23.258 1.553 24.827 1.00 64.25 234 ILE A O 1
ATOM 1848 N N . ASP A 1 235 ? -23.490 1.903 27.055 1.00 54.22 235 ASP A N 1
ATOM 1849 C CA . ASP A 1 235 ? -24.330 3.113 26.989 1.00 54.22 235 ASP A CA 1
ATOM 1850 C C . ASP A 1 235 ? -23.510 4.371 26.658 1.00 54.22 235 ASP A C 1
ATOM 1852 O O . ASP A 1 235 ? -22.393 4.512 27.213 1.00 54.22 235 ASP A O 1
#

pLDDT: mean 80.79, std 11.15, range [38.16, 95.12]

Organism: NCBI:txid1076179

Secondary structure (DSSP, 8-state):
-HHHHHHHHHHHHHHHHHHHHHHHHHHHHHHTS--STT-EEEEEEEEPP-HHHHHHHHHHHHHHSS--TT--HHHHHHHHHHHHHHTGGGT--SHHHHHHHHHHH-GGGGEEEEEEEE-TTS--EEE--TTSSTTTHHHHHHHHHHHHHHHHHHTTTSSSPPSS-EEEEETTTTTS-HHHHHHHHHHHHHTTPEEEEE--GGGGGGTGGG-SEEEEEEE-TTSTT-EEEEEEE--